Protein AF-A0A9E5UET4-F1 (afdb_monomer_lite)

pLDDT: mean 82.62, std 17.75, range [30.83, 98.0]

Sequence (184 aa):
MIGPDWDFFIQYAEDTTFGYVDEKTCLYRVHQTNISVSVGLKKRAQYLALCREKAIKTSSFSECSLDTRIFVFYDLLVHLLTGYPDRQNEIARWDEFTQLPESERARLYRLMASEAIVDGQHHNAIQGWLQEASELNPSDRKNSLLRNLYKISPWLCQQFLHLRRMISGNASRNQHPFHDLASG

Secondary structure (DSSP, 8-state):
--HHHHHHHHHHTTS--PPP--S--------TT-HHHHS-HHHHHHHHHHHHHHHHTSSGGGGS-HHHHHHHHHIIIIIISTT-HHHHHHHTTSHHHHTS-HHHHHHHHHHHHHHHHHTT---THHHHHHHHHHHH-TT-HHHHHHHHHHHH-HHHHHHHHHHHHHHHHTTGGG--TTGGGS--

Structure (mmCIF, N/CA/C/O backbone):
data_AF-A0A9E5UET4-F1
#
_entry.id   AF-A0A9E5UET4-F1
#
loop_
_atom_site.group_PDB
_atom_site.id
_atom_site.type_symbol
_atom_site.label_atom_id
_atom_site.label_alt_id
_atom_site.label_comp_id
_atom_site.label_asym_id
_atom_site.label_entity_id
_atom_site.label_seq_id
_atom_site.pdbx_PDB_ins_code
_atom_site.Cartn_x
_atom_site.Cartn_y
_atom_site.Cartn_z
_atom_site.occupancy
_atom_site.B_iso_or_equiv
_atom_site.auth_seq_id
_atom_site.auth_comp_id
_atom_site.auth_asym_id
_atom_site.auth_atom_id
_atom_site.pdbx_PDB_model_num
ATOM 1 N N . MET A 1 1 ? -23.485 6.068 -10.589 1.00 48.84 1 MET A N 1
ATOM 2 C CA . MET A 1 1 ? -22.392 6.671 -9.799 1.00 48.84 1 MET A CA 1
ATOM 3 C C . MET A 1 1 ? -22.291 5.847 -8.526 1.00 48.84 1 MET A C 1
ATOM 5 O O . MET A 1 1 ? -23.341 5.549 -7.988 1.00 48.84 1 MET A O 1
ATOM 9 N N . ILE A 1 2 ? -21.105 5.402 -8.106 1.00 58.69 2 ILE A N 1
ATOM 10 C CA . ILE A 1 2 ? -20.962 4.544 -6.909 1.00 58.69 2 ILE A CA 1
ATOM 11 C C . ILE A 1 2 ? -20.868 5.398 -5.616 1.00 58.69 2 ILE A C 1
ATOM 13 O O . ILE A 1 2 ? -21.060 4.880 -4.534 1.00 58.69 2 ILE A O 1
ATOM 17 N N . GLY A 1 3 ? -20.633 6.714 -5.720 1.00 60.00 3 GLY A N 1
ATOM 18 C CA . GLY A 1 3 ? -20.228 7.586 -4.602 1.00 60.00 3 GLY A CA 1
ATOM 19 C C . GLY A 1 3 ? -21.243 7.915 -3.489 1.00 60.00 3 GLY A C 1
ATOM 20 O O . GLY A 1 3 ? -20.840 7.839 -2.335 1.00 60.00 3 GLY A O 1
ATOM 21 N N . PRO A 1 4 ? -22.514 8.276 -3.768 1.00 66.06 4 PRO A N 1
ATOM 22 C CA . PRO A 1 4 ? -23.405 8.804 -2.723 1.00 66.06 4 PRO A CA 1
ATOM 23 C C . PRO A 1 4 ? -23.726 7.793 -1.614 1.00 66.06 4 PRO A C 1
ATOM 25 O O . PRO A 1 4 ? -23.764 8.153 -0.441 1.00 66.06 4 PRO A O 1
ATOM 28 N N . ASP A 1 5 ? -23.904 6.525 -1.986 1.00 77.12 5 ASP A N 1
ATOM 29 C CA . ASP A 1 5 ? -24.300 5.474 -1.045 1.00 77.12 5 ASP A CA 1
ATOM 30 C C . ASP A 1 5 ? -23.148 5.113 -0.097 1.00 77.12 5 ASP A C 1
ATOM 32 O O . ASP A 1 5 ? -23.358 4.938 1.099 1.00 77.12 5 ASP A O 1
ATOM 36 N N . TRP A 1 6 ? -21.908 5.055 -0.599 1.00 79.50 6 TRP A N 1
ATOM 37 C CA . TRP A 1 6 ? -20.744 4.791 0.254 1.00 79.50 6 TRP A CA 1
ATOM 38 C C . TRP A 1 6 ? -20.448 5.939 1.204 1.00 79.50 6 TRP A C 1
ATOM 40 O O . TRP A 1 6 ? -20.093 5.678 2.347 1.00 79.50 6 TRP A O 1
ATOM 50 N N . ASP A 1 7 ? -20.617 7.185 0.763 1.00 82.56 7 ASP A N 1
ATOM 51 C CA . ASP A 1 7 ? -20.464 8.340 1.647 1.00 82.56 7 ASP A CA 1
ATOM 52 C C . ASP A 1 7 ? -21.468 8.279 2.799 1.00 82.56 7 ASP A C 1
ATOM 54 O O . ASP A 1 7 ? -21.089 8.487 3.949 1.00 82.56 7 ASP A O 1
ATOM 58 N N . PHE A 1 8 ? -22.724 7.925 2.503 1.00 86.88 8 PHE A N 1
ATOM 59 C CA . PHE A 1 8 ? -23.733 7.691 3.530 1.00 86.88 8 PHE A CA 1
ATOM 60 C C . PHE A 1 8 ? -23.299 6.595 4.508 1.00 86.88 8 PHE A C 1
ATOM 62 O O . PHE A 1 8 ? -23.337 6.822 5.711 1.00 86.88 8 PHE A O 1
ATOM 69 N N . PHE A 1 9 ? -22.842 5.435 4.023 1.00 86.50 9 PHE A N 1
ATOM 70 C CA . PHE A 1 9 ? -22.426 4.342 4.908 1.00 86.50 9 PHE A CA 1
ATOM 71 C C . PHE A 1 9 ? -21.185 4.670 5.739 1.00 86.50 9 PHE A C 1
ATOM 73 O O . PHE A 1 9 ? -21.136 4.280 6.899 1.00 86.50 9 PHE A O 1
ATOM 80 N N . ILE A 1 10 ? -20.207 5.388 5.179 1.00 87.62 10 ILE A N 1
ATOM 81 C CA . ILE A 1 10 ? -19.011 5.824 5.914 1.00 87.62 10 ILE A CA 1
ATOM 82 C C . ILE A 1 10 ? -19.409 6.770 7.047 1.00 87.62 10 ILE A C 1
ATOM 84 O O . ILE A 1 10 ? -18.957 6.587 8.168 1.00 87.62 10 ILE A O 1
ATOM 88 N N . GLN A 1 11 ? -20.277 7.746 6.771 1.00 88.75 11 GLN A N 1
ATOM 89 C CA . GLN A 1 11 ? -20.755 8.669 7.803 1.00 88.75 11 GLN A CA 1
ATOM 90 C C . GLN A 1 11 ? -21.630 7.958 8.835 1.00 88.75 11 GLN A C 1
ATOM 92 O O . GLN A 1 11 ? -21.468 8.165 10.027 1.00 88.75 11 GLN A O 1
ATOM 97 N N . TYR A 1 12 ? -22.523 7.072 8.394 1.00 89.62 12 TYR A N 1
ATOM 98 C CA . TYR A 1 12 ? -23.382 6.319 9.302 1.00 89.62 12 TYR A CA 1
ATOM 99 C C . TYR A 1 12 ? -22.574 5.391 10.224 1.00 89.62 12 TYR A C 1
ATOM 101 O O . TYR A 1 12 ? -22.949 5.212 11.378 1.00 89.62 12 TYR A O 1
ATOM 109 N N . ALA A 1 13 ? -21.446 4.852 9.745 1.00 87.69 13 ALA A N 1
ATOM 110 C CA . ALA A 1 13 ? -20.522 4.036 10.534 1.00 87.69 13 ALA A CA 1
ATOM 111 C C . ALA A 1 13 ? -19.805 4.794 11.662 1.00 87.69 13 ALA A C 1
ATOM 113 O O . ALA A 1 13 ? -19.320 4.140 12.578 1.00 87.69 13 ALA A O 1
ATOM 114 N N . GLU A 1 14 ? -19.744 6.131 11.636 1.00 89.69 14 GLU A N 1
ATOM 115 C CA . GLU A 1 14 ? -19.192 6.900 12.765 1.00 89.69 14 GLU A CA 1
ATOM 116 C C . GLU A 1 14 ? -20.077 6.779 14.014 1.00 89.69 14 GLU A C 1
ATOM 118 O O . GLU A 1 14 ? -19.569 6.773 15.131 1.00 89.69 14 GLU A O 1
ATOM 123 N N . ASP A 1 15 ? -21.391 6.635 13.823 1.00 90.38 15 ASP A N 1
ATOM 124 C CA . ASP A 1 15 ? -22.382 6.625 14.904 1.00 90.38 15 ASP A CA 1
ATOM 125 C C . ASP A 1 15 ? -22.996 5.232 15.143 1.00 90.38 15 ASP A C 1
ATOM 127 O O . ASP A 1 15 ? -23.895 5.069 15.976 1.00 90.38 15 ASP A O 1
ATOM 131 N N . THR A 1 16 ? -22.569 4.207 14.397 1.00 87.06 16 THR A N 1
ATOM 132 C CA . THR A 1 16 ? -23.165 2.869 14.469 1.00 87.06 16 THR A CA 1
ATOM 133 C C . THR A 1 16 ? -22.161 1.744 14.273 1.00 87.06 16 THR A C 1
ATOM 135 O O . THR A 1 16 ? -21.103 1.911 13.676 1.00 87.06 16 THR A O 1
ATOM 138 N N . THR A 1 17 ? -22.529 0.547 14.725 1.00 81.62 17 THR A N 1
ATOM 139 C CA . THR A 1 17 ? -21.760 -0.672 14.481 1.00 81.62 17 THR A CA 1
ATOM 140 C C . THR A 1 17 ? -22.482 -1.565 13.482 1.00 8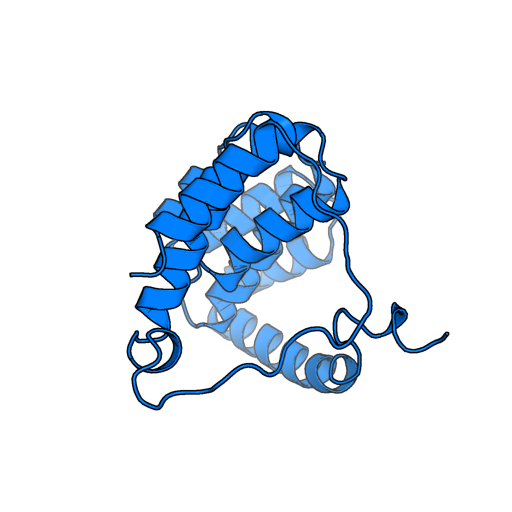1.62 17 THR A C 1
ATOM 142 O O . THR A 1 17 ? -23.685 -1.811 13.571 1.00 81.62 17 THR A O 1
ATOM 145 N N . PHE A 1 18 ? -21.730 -2.076 12.511 1.00 80.75 18 PHE A N 1
ATOM 146 C CA . PHE A 1 18 ? -22.234 -3.053 11.554 1.00 80.75 18 PHE A CA 1
ATOM 147 C C . PHE A 1 18 ? -21.860 -4.461 12.013 1.00 80.75 18 PHE A C 1
ATOM 149 O O . PHE A 1 18 ? -20.700 -4.741 12.313 1.00 80.75 18 PHE A O 1
ATOM 156 N N . GLY A 1 19 ? -22.848 -5.352 12.050 1.00 78.62 19 GLY A N 1
ATOM 157 C CA . GLY A 1 19 ? -22.647 -6.783 12.260 1.00 78.62 19 GLY A CA 1
ATOM 158 C C . GLY A 1 19 ? -22.657 -7.551 10.941 1.00 78.62 19 GLY A C 1
ATOM 159 O O . GLY A 1 19 ? -23.236 -7.107 9.948 1.00 78.62 19 GLY A O 1
ATOM 160 N N . TYR A 1 20 ? -22.046 -8.732 10.943 1.00 78.62 20 TYR A N 1
ATOM 161 C CA . TYR A 1 20 ? -22.203 -9.693 9.856 1.00 78.62 20 TYR A CA 1
ATOM 162 C C . TYR A 1 20 ? -23.451 -10.542 10.094 1.00 78.62 20 TYR A C 1
ATOM 164 O O . TYR A 1 20 ? -23.683 -11.013 11.206 1.00 78.62 20 TYR A O 1
ATOM 172 N N . VAL A 1 21 ? -24.237 -10.749 9.039 1.00 81.81 21 VAL A N 1
ATOM 173 C CA . VAL A 1 21 ? -25.348 -11.705 9.033 1.00 81.81 21 VAL A CA 1
ATOM 174 C C . VAL A 1 21 ? -24.906 -12.906 8.208 1.00 81.81 21 VAL A C 1
ATOM 176 O O . VAL A 1 21 ? -24.837 -12.815 6.983 1.00 81.81 21 VAL A O 1
ATOM 179 N N . ASP A 1 22 ? -24.589 -14.015 8.874 1.00 78.38 22 ASP A N 1
ATOM 180 C CA . ASP A 1 22 ? -24.153 -15.266 8.234 1.00 78.38 22 ASP A CA 1
ATOM 181 C C . ASP A 1 22 ? -25.345 -16.129 7.789 1.00 78.38 22 ASP A C 1
ATOM 183 O O . ASP A 1 22 ? -25.440 -17.331 8.023 1.00 78.38 22 ASP A O 1
ATOM 187 N N . GLU A 1 23 ? -26.320 -15.476 7.165 1.00 80.12 23 GLU A N 1
ATOM 188 C CA . GLU A 1 23 ? -27.489 -16.127 6.594 1.00 80.12 23 GLU A CA 1
ATOM 189 C C . GLU A 1 23 ? -27.594 -15.747 5.118 1.00 80.12 23 GLU A C 1
ATOM 191 O O . GLU A 1 23 ? -27.287 -14.623 4.705 1.00 80.12 23 GLU A O 1
ATOM 196 N N . LYS A 1 24 ? -28.069 -16.680 4.288 1.00 76.06 24 LYS A N 1
ATOM 197 C CA . LYS A 1 24 ? -28.379 -16.399 2.880 1.00 76.06 24 LYS A CA 1
ATOM 198 C C . LYS A 1 24 ? -29.638 -15.534 2.801 1.00 76.06 24 LYS A C 1
ATOM 200 O O . LYS A 1 24 ? -30.729 -16.037 2.555 1.00 76.06 24 LYS A O 1
ATOM 205 N N . THR A 1 25 ? -29.480 -14.233 3.010 1.00 70.12 25 THR A N 1
ATOM 206 C CA . THR A 1 25 ? -30.595 -13.286 3.154 1.00 70.12 25 THR A CA 1
ATOM 207 C C . THR A 1 25 ? -31.072 -12.676 1.836 1.00 70.12 25 THR A C 1
ATOM 209 O O . THR A 1 25 ? -32.213 -12.226 1.758 1.00 70.12 25 THR A O 1
ATOM 212 N N . CYS A 1 26 ? -30.256 -12.688 0.773 1.00 65.69 26 CYS A N 1
ATOM 213 C CA . CYS A 1 26 ? -30.563 -11.964 -0.467 1.00 65.69 26 CYS A CA 1
ATOM 214 C C . CYS A 1 26 ? -30.219 -12.752 -1.743 1.00 65.69 26 CYS A C 1
ATOM 216 O O . CYS A 1 26 ? -29.100 -13.233 -1.918 1.00 65.69 26 CYS A O 1
ATOM 218 N N . LEU A 1 27 ? -31.154 -12.785 -2.700 1.00 62.69 27 LEU A N 1
ATOM 219 C CA . LEU A 1 27 ? -30.886 -13.124 -4.102 1.00 62.69 27 LEU A CA 1
ATOM 220 C C . LEU A 1 27 ? -30.550 -11.832 -4.857 1.00 62.69 27 LEU A C 1
ATOM 222 O O . LEU A 1 27 ? -31.427 -11.008 -5.113 1.00 62.69 27 LEU A O 1
ATOM 226 N N . TYR A 1 28 ? -29.280 -11.633 -5.213 1.00 62.47 28 TYR A N 1
ATOM 227 C CA . TYR A 1 28 ? -28.874 -10.457 -5.984 1.00 62.47 28 TYR A CA 1
ATOM 228 C C . TYR A 1 28 ? -29.365 -10.574 -7.433 1.00 62.47 28 TYR A C 1
ATOM 230 O O . TYR A 1 28 ? -28.922 -11.443 -8.187 1.00 62.47 28 TYR A O 1
ATOM 238 N N . ARG A 1 29 ? -30.283 -9.693 -7.850 1.00 61.72 29 ARG A N 1
ATOM 239 C CA . ARG A 1 29 ? -30.755 -9.648 -9.238 1.00 61.72 29 ARG A CA 1
ATOM 240 C C . ARG A 1 29 ? -29.732 -8.907 -10.102 1.00 61.72 29 ARG A C 1
ATOM 242 O O . ARG A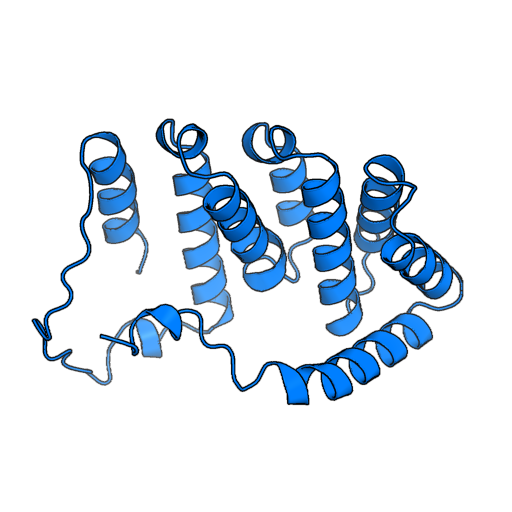 1 29 ? -29.628 -7.684 -10.070 1.00 61.72 29 ARG A O 1
ATOM 249 N N . VAL A 1 30 ? -28.973 -9.662 -10.891 1.00 58.50 30 VAL A N 1
ATOM 250 C CA . VAL A 1 30 ? -28.034 -9.106 -11.871 1.00 58.50 30 VAL A CA 1
ATOM 251 C C . VAL A 1 30 ? -28.822 -8.594 -13.080 1.00 58.50 30 VAL A C 1
ATOM 253 O O . VAL A 1 30 ? -29.332 -9.383 -13.870 1.00 58.50 30 VAL A O 1
ATOM 256 N N . HIS A 1 31 ? -28.925 -7.274 -13.238 1.00 55.19 31 HIS A N 1
ATOM 257 C CA . HIS A 1 31 ? -29.440 -6.653 -14.459 1.00 55.19 31 HIS A CA 1
ATOM 258 C C . HIS A 1 31 ? -28.279 -6.299 -15.400 1.00 55.19 31 HIS A C 1
ATOM 260 O O . HIS A 1 31 ? -27.218 -5.865 -14.950 1.00 55.19 31 HIS A O 1
ATOM 266 N N . GLN A 1 32 ? -28.474 -6.439 -16.718 1.00 52.00 32 GLN A N 1
ATOM 267 C CA . GLN A 1 32 ? -27.454 -6.111 -17.734 1.00 52.00 32 GLN A CA 1
ATOM 268 C C . GLN A 1 32 ? -27.008 -4.634 -17.706 1.00 52.00 32 GLN A C 1
ATOM 270 O O . GLN A 1 32 ? -25.927 -4.305 -18.181 1.00 52.00 32 GLN A O 1
ATOM 275 N N . THR A 1 33 ? -27.812 -3.750 -17.113 1.00 54.81 33 THR A N 1
ATOM 276 C CA . THR A 1 33 ? -27.541 -2.315 -16.937 1.00 54.81 33 THR A CA 1
ATOM 277 C C . THR A 1 33 ? -26.886 -1.964 -15.599 1.00 54.81 33 THR A C 1
ATOM 279 O O . THR A 1 33 ? -26.735 -0.780 -15.293 1.00 54.81 33 THR A O 1
ATOM 282 N N . ASN A 1 34 ? -26.480 -2.953 -14.791 1.00 56.88 34 ASN A N 1
ATOM 283 C CA . ASN A 1 34 ? -25.804 -2.693 -13.524 1.00 56.88 34 ASN A CA 1
ATOM 284 C C . ASN A 1 34 ? -24.593 -1.774 -13.741 1.00 56.88 34 ASN A C 1
ATOM 286 O O . ASN A 1 34 ? -23.730 -2.037 -14.579 1.00 56.88 34 ASN A O 1
ATOM 290 N N . ILE A 1 35 ? -24.505 -0.707 -12.942 1.00 54.34 35 ILE A N 1
ATOM 291 C CA . ILE A 1 35 ? -23.391 0.259 -12.960 1.00 54.34 35 ILE A CA 1
ATOM 292 C C . ILE A 1 35 ? -22.029 -0.448 -12.833 1.00 54.34 35 ILE A C 1
ATOM 294 O O . ILE A 1 35 ? -21.037 -0.007 -13.409 1.00 54.34 35 ILE A O 1
ATOM 298 N N . SER A 1 36 ? -21.994 -1.587 -12.139 1.00 53.38 36 SER A N 1
ATOM 299 C CA . SER A 1 36 ? -20.830 -2.465 -11.986 1.00 53.38 36 SER A CA 1
ATOM 300 C C . SER A 1 36 ? -20.285 -3.024 -13.310 1.00 53.38 36 SER A C 1
ATOM 302 O O . SER A 1 36 ? -19.108 -3.374 -13.362 1.00 53.38 36 SER A O 1
ATOM 304 N N . VAL A 1 37 ? -21.129 -3.125 -14.345 1.00 53.06 37 VAL A N 1
ATOM 305 C CA . VAL A 1 37 ? -20.819 -3.674 -15.679 1.00 53.06 37 VAL A CA 1
ATOM 306 C C . VAL A 1 37 ? -20.486 -2.561 -16.683 1.00 53.06 37 VAL A C 1
ATOM 308 O O . VAL A 1 37 ? -19.690 -2.776 -17.591 1.00 53.06 37 VAL A O 1
ATOM 311 N N . SER A 1 38 ? -21.048 -1.357 -16.518 1.00 54.34 38 SER A N 1
ATOM 312 C CA . SER A 1 38 ? -20.898 -0.247 -17.476 1.00 54.34 38 SER A CA 1
ATOM 313 C C . SER A 1 38 ? -19.740 0.713 -17.177 1.00 54.34 38 SER A C 1
ATOM 315 O O . SER A 1 38 ? -19.317 1.466 -18.056 1.00 54.34 38 SER A O 1
ATOM 317 N N . VAL A 1 39 ? -19.195 0.708 -15.956 1.00 61.78 39 VAL A N 1
ATOM 318 C CA . VAL A 1 39 ? -18.055 1.556 -15.581 1.00 61.78 39 VAL A CA 1
ATOM 319 C C . VAL A 1 39 ? -16.743 0.819 -15.854 1.00 61.78 39 VAL A C 1
ATOM 321 O O . VAL A 1 39 ? -16.463 -0.211 -15.246 1.00 61.78 39 VAL A O 1
ATOM 324 N N . GLY A 1 40 ? -15.907 1.374 -16.738 1.00 73.44 40 GLY A N 1
ATOM 325 C CA . GLY A 1 40 ? -14.583 0.821 -17.034 1.00 73.44 40 GLY A CA 1
ATOM 326 C C . GLY A 1 40 ? -13.720 0.636 -15.777 1.00 73.44 40 GLY A C 1
ATOM 327 O O . GLY A 1 40 ? -13.764 1.457 -14.857 1.00 73.44 40 GLY A O 1
ATOM 328 N N . LEU A 1 41 ? -12.908 -0.427 -15.757 1.00 75.12 41 LEU A N 1
ATOM 329 C CA . LEU A 1 41 ? -12.145 -0.882 -14.582 1.00 75.12 41 LEU A CA 1
ATOM 330 C C . LEU A 1 41 ? -11.337 0.233 -13.897 1.00 75.12 41 LEU A C 1
ATOM 332 O O . LEU A 1 41 ? -11.390 0.364 -12.678 1.00 75.12 41 LEU A O 1
ATOM 336 N N . LYS A 1 42 ? -10.665 1.096 -14.673 1.00 76.81 42 LYS A N 1
ATOM 337 C CA . LYS A 1 42 ? -9.892 2.234 -14.138 1.00 76.81 42 LYS A CA 1
ATOM 338 C C . LYS A 1 42 ? -10.763 3.237 -13.381 1.00 76.81 42 LYS A C 1
ATOM 340 O O . LYS A 1 42 ? -10.423 3.657 -12.282 1.00 76.81 42 LYS A O 1
ATOM 345 N N . LYS A 1 43 ? -11.920 3.589 -13.945 1.00 79.69 43 LYS A N 1
ATOM 346 C CA . LYS A 1 43 ? -12.860 4.534 -13.329 1.00 79.69 43 LYS A CA 1
ATOM 347 C C . LYS A 1 43 ? -13.473 3.947 -12.056 1.00 79.69 43 LYS A C 1
ATOM 349 O O . LYS A 1 43 ? -13.690 4.664 -11.086 1.00 79.69 43 LYS A O 1
ATOM 354 N N . ARG A 1 44 ? -13.704 2.631 -12.030 1.00 80.44 44 ARG A N 1
ATOM 355 C CA . ARG A 1 44 ? -14.135 1.920 -10.820 1.00 80.44 44 ARG A CA 1
ATOM 356 C C . ARG A 1 44 ? -13.061 1.944 -9.730 1.00 80.44 44 ARG A C 1
ATOM 358 O O . ARG A 1 44 ? -13.400 2.253 -8.593 1.00 80.44 44 ARG A O 1
ATOM 365 N N . ALA A 1 45 ? -11.801 1.664 -10.067 1.00 83.56 45 ALA A N 1
ATOM 366 C CA . ALA A 1 45 ? -10.691 1.716 -9.114 1.00 83.56 45 ALA A CA 1
ATOM 367 C C . ALA A 1 45 ? -10.550 3.109 -8.480 1.00 83.56 45 ALA A C 1
ATOM 369 O O . ALA A 1 45 ? -10.456 3.215 -7.264 1.00 83.56 45 ALA A O 1
ATOM 370 N N . GLN A 1 46 ? -10.667 4.176 -9.278 1.00 86.12 46 GLN A N 1
ATOM 371 C CA . GLN A 1 46 ? -10.659 5.555 -8.777 1.00 86.12 46 GLN A CA 1
ATOM 372 C C . GLN A 1 46 ? -11.813 5.847 -7.807 1.00 86.12 46 GLN A C 1
ATOM 374 O O . GLN A 1 46 ? -11.599 6.465 -6.769 1.00 86.12 46 GLN A O 1
ATOM 379 N N . TYR A 1 47 ? -13.035 5.386 -8.102 1.00 85.94 47 TYR A N 1
ATOM 380 C CA . TYR A 1 47 ? -14.152 5.559 -7.165 1.00 85.94 47 TYR A CA 1
ATOM 381 C C . TYR A 1 47 ? -13.934 4.803 -5.854 1.00 85.94 47 TYR A C 1
ATOM 383 O O . TYR A 1 47 ? -14.238 5.337 -4.791 1.00 85.94 47 TYR A O 1
ATOM 391 N N . LEU A 1 48 ? -13.398 3.584 -5.921 1.00 88.19 48 LEU A N 1
ATOM 392 C CA . LEU A 1 48 ? -13.064 2.811 -4.726 1.00 88.19 48 LEU A CA 1
ATOM 393 C C . LEU A 1 48 ? -11.952 3.486 -3.919 1.00 88.19 48 LEU A C 1
ATOM 395 O O . LEU A 1 48 ? -12.066 3.554 -2.698 1.00 88.19 48 LEU A O 1
ATOM 399 N N . ALA A 1 49 ? -10.935 4.042 -4.586 1.00 91.88 49 ALA A N 1
ATOM 400 C CA . ALA A 1 49 ? -9.870 4.795 -3.934 1.00 91.88 49 ALA A CA 1
ATOM 401 C C . ALA A 1 49 ? -10.445 5.974 -3.140 1.00 91.88 49 ALA A C 1
ATOM 403 O O . ALA A 1 49 ? -10.189 6.074 -1.948 1.00 91.88 49 ALA A O 1
ATOM 404 N N . LEU A 1 50 ? -11.325 6.779 -3.748 1.00 91.50 50 LEU A N 1
ATOM 405 C CA . LEU A 1 50 ? -11.997 7.887 -3.058 1.00 91.50 50 LEU A CA 1
ATOM 406 C C . LEU A 1 50 ? -12.793 7.430 -1.826 1.00 91.50 50 LEU A C 1
ATOM 408 O O . LEU A 1 50 ? -12.788 8.115 -0.808 1.00 91.50 50 LEU A O 1
ATOM 412 N N . CYS A 1 51 ? -13.462 6.275 -1.894 1.00 90.12 51 CYS A N 1
ATOM 413 C CA . CYS A 1 51 ? -14.189 5.734 -0.741 1.00 90.12 51 CYS A CA 1
ATOM 414 C C . CYS A 1 51 ? -13.228 5.348 0.395 1.00 90.12 51 CYS A C 1
ATOM 416 O O . CYS A 1 51 ? -13.499 5.641 1.556 1.00 90.12 51 CYS A O 1
ATOM 418 N N . ARG A 1 52 ? -12.093 4.712 0.071 1.00 92.81 52 ARG A N 1
ATOM 419 C CA . ARG A 1 52 ? -11.056 4.356 1.056 1.00 92.81 52 ARG A CA 1
ATOM 420 C C . ARG A 1 52 ? -10.420 5.594 1.669 1.00 92.81 52 ARG A C 1
ATOM 422 O O . ARG A 1 52 ? -10.285 5.650 2.882 1.00 92.81 52 ARG A O 1
ATOM 429 N N . GLU A 1 53 ? -10.081 6.582 0.847 1.00 95.06 53 GLU A N 1
ATOM 430 C CA . GLU A 1 53 ? -9.533 7.858 1.303 1.00 95.06 53 GLU A CA 1
ATOM 431 C C . GLU A 1 53 ? -10.464 8.523 2.324 1.00 95.06 53 GLU A C 1
ATOM 433 O O . GLU A 1 53 ? -10.013 8.894 3.401 1.00 95.06 53 GLU A O 1
ATOM 438 N N . LYS A 1 54 ? -11.769 8.604 2.034 1.00 93.44 54 LYS A N 1
ATOM 439 C CA . LYS A 1 54 ? -12.751 9.165 2.974 1.00 93.44 54 LYS A CA 1
ATOM 440 C C . LYS A 1 54 ? -12.840 8.372 4.271 1.00 93.44 54 LYS A C 1
ATOM 442 O O . LYS A 1 54 ? -12.827 8.983 5.329 1.00 93.44 54 LYS A O 1
ATOM 447 N N . ALA A 1 55 ? -12.903 7.044 4.183 1.00 92.75 55 ALA A N 1
ATOM 448 C CA . ALA A 1 55 ? -12.979 6.178 5.356 1.00 92.75 55 ALA A CA 1
ATOM 449 C C . ALA A 1 55 ? -11.736 6.297 6.254 1.00 92.75 55 ALA A C 1
ATOM 451 O O . ALA A 1 55 ? -11.865 6.321 7.466 1.00 92.75 55 ALA A O 1
ATOM 452 N N . ILE A 1 56 ? -10.537 6.421 5.676 1.00 96.25 56 ILE A N 1
ATOM 453 C CA . ILE A 1 56 ? -9.293 6.610 6.443 1.00 96.25 56 ILE A CA 1
ATOM 454 C C . ILE A 1 56 ? -9.313 7.927 7.227 1.00 96.25 56 ILE A C 1
ATOM 456 O O . ILE A 1 56 ? -8.742 8.001 8.308 1.00 96.25 56 ILE A O 1
ATOM 460 N N . LYS A 1 57 ? -9.953 8.967 6.679 1.00 95.00 57 LYS A N 1
ATOM 461 C CA . LYS A 1 57 ? -10.007 10.307 7.275 1.00 95.00 57 LYS A CA 1
ATOM 462 C C . LYS A 1 57 ? -11.060 10.469 8.369 1.00 95.00 57 LYS A C 1
ATOM 464 O O . LYS A 1 57 ? -11.183 11.568 8.911 1.00 95.00 57 LYS A O 1
ATOM 469 N N . THR A 1 58 ? -11.838 9.436 8.679 1.00 94.19 58 THR A N 1
ATOM 470 C CA . THR A 1 58 ? -12.805 9.513 9.772 1.00 94.19 58 THR A CA 1
ATOM 471 C C . THR A 1 58 ? -12.146 9.254 11.122 1.00 94.19 58 THR A C 1
ATOM 473 O O . THR A 1 58 ? -11.027 8.744 11.202 1.00 94.19 58 THR A O 1
ATOM 476 N N . SER A 1 59 ? -12.822 9.627 12.209 1.00 91.62 59 SER A N 1
ATOM 477 C CA . SER A 1 59 ? -12.233 9.508 13.545 1.00 91.62 59 SER A CA 1
ATOM 478 C C . SER A 1 59 ? -12.165 8.050 14.016 1.00 91.62 59 SER A C 1
ATOM 480 O O . SER A 1 59 ? -11.137 7.619 14.556 1.00 91.62 59 SER A O 1
ATOM 482 N N . SER A 1 60 ? -13.197 7.262 13.695 1.00 91.69 60 SER A N 1
ATOM 483 C CA . SER A 1 60 ? -13.285 5.834 14.026 1.00 91.69 60 SER A CA 1
ATOM 484 C C . SER A 1 60 ? -12.204 4.971 13.361 1.00 91.69 60 SER A C 1
ATOM 486 O O . SER A 1 60 ? 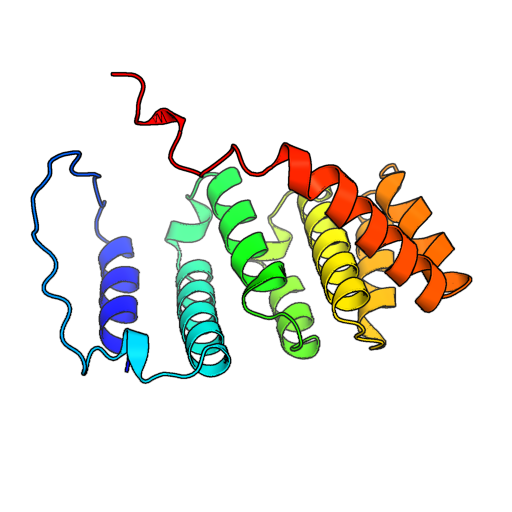-11.871 3.892 13.857 1.00 91.69 60 SER A O 1
ATOM 488 N N . PHE A 1 61 ? -11.579 5.432 12.269 1.00 94.25 61 PHE A N 1
ATOM 489 C CA . PHE A 1 61 ? -10.509 4.673 11.612 1.00 94.25 61 PHE A CA 1
ATOM 490 C C . PHE A 1 61 ? -9.314 4.414 12.540 1.00 94.25 61 PHE A C 1
ATOM 492 O O . PHE A 1 61 ? -8.686 3.353 12.477 1.00 94.25 61 PHE A O 1
ATOM 499 N N . SER A 1 62 ? -9.015 5.356 13.435 1.00 92.50 62 SER A N 1
ATOM 500 C CA . SER A 1 62 ? -7.933 5.209 14.414 1.00 92.50 62 SER A CA 1
ATOM 501 C C . SER A 1 62 ? -8.188 4.077 15.421 1.00 92.50 62 SER A C 1
ATOM 503 O O . SER A 1 62 ? -7.232 3.448 15.882 1.00 92.50 62 SER A O 1
ATOM 505 N N . GLU A 1 63 ? -9.464 3.773 15.678 1.00 92.19 63 GLU A N 1
ATOM 506 C CA . GLU A 1 63 ? -9.947 2.732 16.590 1.00 92.19 63 GLU A CA 1
ATOM 507 C C . GLU A 1 63 ? -9.990 1.343 15.937 1.00 92.19 63 GLU A C 1
ATOM 509 O O . GLU A 1 63 ? -10.102 0.324 16.622 1.00 92.19 63 GLU A O 1
ATOM 514 N N . CYS A 1 64 ? -9.873 1.276 14.607 1.00 92.44 64 CYS A N 1
ATOM 515 C CA . CYS A 1 64 ? -9.818 0.009 13.892 1.00 92.44 64 CYS A CA 1
ATOM 516 C C . CYS A 1 64 ? -8.589 -0.815 14.298 1.00 92.44 64 CYS A C 1
ATOM 518 O O . CYS A 1 64 ? -7.516 -0.286 14.608 1.00 92.44 64 CYS A O 1
ATOM 520 N N . SER A 1 65 ? -8.722 -2.143 14.200 1.00 94.56 65 SER A N 1
ATOM 521 C CA . SER A 1 65 ? -7.602 -3.055 14.433 1.00 94.56 65 SER A CA 1
ATOM 522 C C . SER A 1 65 ? -6.405 -2.708 13.541 1.00 94.56 65 SER A C 1
ATOM 524 O O . SER A 1 65 ? -6.565 -2.260 12.400 1.00 94.56 65 SER A O 1
ATOM 526 N N . LEU A 1 66 ? -5.191 -2.953 14.041 1.00 94.81 66 LEU A N 1
ATOM 527 C CA . LEU A 1 66 ? -3.971 -2.699 13.280 1.00 94.81 66 LEU A CA 1
ATOM 528 C C . LEU A 1 66 ? -3.997 -3.410 11.915 1.00 94.81 66 LEU A C 1
ATOM 530 O O . LEU A 1 66 ? -3.671 -2.786 10.905 1.00 94.81 66 LEU A O 1
ATOM 534 N N . ASP A 1 67 ? -4.451 -4.664 11.879 1.00 95.12 67 ASP A N 1
ATOM 535 C CA . ASP A 1 67 ? -4.566 -5.456 10.652 1.00 95.12 67 ASP A CA 1
ATOM 536 C C . ASP A 1 67 ? -5.526 -4.815 9.645 1.00 95.12 67 ASP A C 1
ATOM 538 O O . ASP A 1 67 ? -5.194 -4.698 8.463 1.00 95.12 67 ASP A O 1
ATOM 542 N N . THR A 1 68 ? -6.678 -4.318 10.108 1.00 94.50 68 THR A N 1
ATOM 543 C CA . THR A 1 68 ? -7.638 -3.588 9.266 1.00 94.50 68 THR A CA 1
ATOM 544 C C . THR A 1 68 ? -7.000 -2.338 8.671 1.00 94.50 68 THR A C 1
ATOM 546 O O . THR A 1 68 ? -7.101 -2.109 7.465 1.00 94.50 68 THR A O 1
ATOM 549 N N . ARG A 1 69 ? -6.308 -1.536 9.489 1.00 96.88 69 ARG A N 1
ATOM 550 C CA . ARG A 1 69 ? -5.667 -0.299 9.019 1.00 96.88 69 ARG A CA 1
ATOM 551 C C . ARG A 1 69 ? -4.581 -0.599 7.984 1.00 96.88 69 ARG A C 1
ATOM 553 O O . ARG A 1 69 ? -4.558 0.031 6.928 1.00 96.88 69 ARG A O 1
ATOM 560 N N . ILE A 1 70 ? -3.727 -1.598 8.236 1.00 97.12 70 ILE A N 1
ATOM 561 C CA . ILE A 1 70 ? -2.697 -2.047 7.282 1.00 97.12 70 ILE A CA 1
ATOM 562 C C . ILE A 1 70 ? -3.344 -2.512 5.978 1.00 97.12 70 ILE A C 1
ATOM 564 O O . ILE A 1 70 ? -2.888 -2.136 4.898 1.00 97.12 70 ILE A O 1
ATOM 568 N N . PHE A 1 71 ? -4.401 -3.322 6.066 1.00 96.06 71 PHE A N 1
ATOM 569 C CA . PHE A 1 71 ? -5.097 -3.851 4.900 1.00 96.06 71 PHE A CA 1
ATOM 570 C C . PHE A 1 71 ? -5.706 -2.740 4.042 1.00 96.06 71 PHE A C 1
ATOM 572 O O . PHE A 1 71 ? -5.552 -2.755 2.822 1.00 96.06 71 PHE A O 1
ATOM 579 N N . VAL A 1 72 ? -6.351 -1.753 4.665 1.00 95.75 72 VAL A N 1
ATOM 580 C CA . VAL A 1 72 ? -6.952 -0.615 3.959 1.00 95.75 72 VAL A CA 1
ATOM 581 C C . VAL A 1 72 ? -5.889 0.191 3.207 1.00 95.75 72 VAL A C 1
ATOM 583 O O . VAL A 1 72 ? -6.086 0.505 2.032 1.00 95.75 72 VAL A O 1
ATOM 586 N N . PHE A 1 73 ? -4.738 0.467 3.829 1.00 98.00 73 PHE A N 1
ATOM 587 C CA . PHE A 1 73 ? -3.633 1.143 3.144 1.00 98.00 73 PHE A CA 1
ATOM 588 C C . PHE A 1 73 ? -2.991 0.287 2.054 1.00 98.00 73 PHE A C 1
ATOM 590 O O . PHE A 1 73 ? -2.626 0.817 1.008 1.00 98.00 73 PHE A O 1
ATOM 597 N N . TYR A 1 74 ? -2.872 -1.024 2.262 1.00 97.06 74 TYR A N 1
ATOM 598 C CA . TYR A 1 74 ? -2.406 -1.951 1.234 1.00 97.06 74 TYR A CA 1
ATOM 599 C C . TYR A 1 74 ? -3.319 -1.925 0.002 1.00 97.06 74 TYR A C 1
ATOM 601 O O . TYR A 1 74 ? -2.835 -1.714 -1.107 1.00 97.06 74 TYR A O 1
ATOM 609 N N . ASP A 1 75 ? -4.630 -2.075 0.192 1.00 95.56 75 ASP A N 1
ATOM 610 C CA . ASP A 1 75 ? -5.612 -2.035 -0.893 1.00 95.56 75 ASP A CA 1
ATOM 611 C C . ASP A 1 75 ? -5.554 -0.695 -1.641 1.00 95.56 75 ASP A C 1
ATOM 613 O O . ASP A 1 75 ? -5.448 -0.653 -2.869 1.00 95.56 75 ASP A O 1
ATOM 617 N N . LEU A 1 76 ? -5.518 0.416 -0.900 1.00 96.62 76 LEU A N 1
ATOM 618 C CA . LEU A 1 76 ? -5.470 1.756 -1.475 1.00 96.62 76 LEU A CA 1
ATOM 619 C C . LEU A 1 76 ? -4.176 2.019 -2.260 1.00 96.62 76 LEU A C 1
ATOM 621 O O . LEU A 1 76 ? -4.230 2.379 -3.437 1.0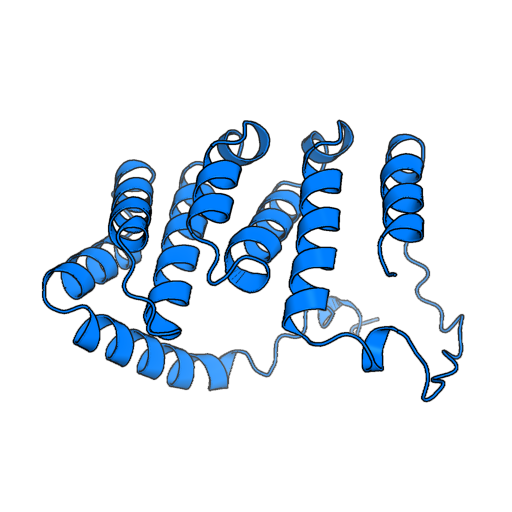0 96.62 76 LEU A O 1
ATOM 625 N N . LEU A 1 77 ? -3.017 1.839 -1.626 1.00 96.69 77 LEU A N 1
ATOM 626 C CA . LEU A 1 77 ? -1.725 2.229 -2.188 1.00 96.69 77 LEU A CA 1
ATOM 627 C C . LEU A 1 77 ? -1.179 1.220 -3.197 1.00 96.69 77 LEU A C 1
ATOM 629 O O . LEU A 1 77 ? -0.485 1.631 -4.121 1.00 96.69 77 LEU A O 1
ATOM 633 N N . VAL A 1 78 ? -1.447 -0.077 -3.033 1.00 93.75 78 VAL A N 1
ATOM 634 C CA . VAL A 1 78 ? -0.834 -1.134 -3.858 1.00 93.75 78 VAL A CA 1
ATOM 635 C C . VAL A 1 78 ? -1.769 -1.635 -4.956 1.00 93.75 78 VAL A C 1
ATOM 637 O O . VAL A 1 78 ? -1.275 -2.080 -5.987 1.00 93.75 78 VAL A O 1
ATOM 640 N N . HIS A 1 79 ? -3.093 -1.564 -4.782 1.00 90.69 79 HIS A N 1
ATOM 641 C CA . HIS A 1 79 ? -4.035 -2.054 -5.797 1.00 90.69 79 HIS A CA 1
ATOM 642 C C . HIS A 1 79 ? -4.823 -0.946 -6.496 1.00 90.69 79 HIS A C 1
ATOM 644 O O . HIS A 1 79 ? -4.963 -0.972 -7.718 1.00 90.69 79 HIS A O 1
ATOM 650 N N . LEU A 1 80 ? -5.389 0.003 -5.745 1.00 91.88 80 LEU A N 1
ATOM 651 C CA . LEU A 1 80 ? -6.326 0.979 -6.311 1.00 91.88 80 LEU A CA 1
ATOM 652 C C . LEU A 1 80 ? -5.623 2.164 -6.979 1.00 91.88 80 LEU A C 1
ATOM 654 O O . LEU A 1 80 ? -6.107 2.663 -7.996 1.00 91.88 80 LEU A O 1
ATOM 658 N N . LEU A 1 81 ? -4.489 2.602 -6.426 1.00 93.00 81 LEU A N 1
ATOM 659 C CA . LEU A 1 81 ? -3.730 3.764 -6.904 1.00 93.00 81 LEU A CA 1
ATOM 660 C C . LEU A 1 81 ? -2.489 3.411 -7.730 1.00 93.00 81 LEU A C 1
ATOM 662 O O . LEU A 1 81 ? -1.651 4.276 -7.991 1.00 93.00 81 LEU A O 1
ATOM 666 N N . THR A 1 82 ? -2.372 2.170 -8.194 1.00 88.50 82 THR A N 1
ATOM 667 C CA . THR A 1 82 ? -1.289 1.763 -9.094 1.00 88.50 82 THR A CA 1
ATOM 668 C C . THR A 1 82 ? -1.299 2.614 -10.366 1.00 88.50 82 THR A C 1
ATOM 670 O O . THR A 1 82 ? -2.330 2.768 -11.022 1.00 88.50 82 THR A O 1
ATOM 673 N N . GLY A 1 83 ? -0.150 3.200 -10.716 1.00 87.94 83 GLY A N 1
ATOM 674 C CA . GLY A 1 83 ? -0.044 4.167 -11.816 1.00 87.94 83 GLY A CA 1
ATOM 675 C C . GLY A 1 83 ? -0.333 5.622 -11.455 1.00 87.94 83 GLY A C 1
ATOM 676 O O . GLY A 1 83 ? -0.308 6.465 -12.349 1.00 87.94 83 GLY A O 1
ATOM 677 N N . TYR A 1 84 ? -0.556 5.935 -10.176 1.00 91.75 84 TYR A N 1
ATOM 678 C CA . TYR A 1 84 ? -0.755 7.300 -9.681 1.00 91.75 84 TYR A CA 1
ATOM 679 C C . TYR A 1 84 ? 0.273 7.652 -8.588 1.00 91.75 84 TYR A C 1
ATOM 681 O O . TYR A 1 84 ? -0.108 7.885 -7.437 1.00 91.75 84 TYR A O 1
ATOM 689 N N . PRO A 1 85 ? 1.579 7.726 -8.925 1.00 93.50 85 PRO A N 1
ATOM 690 C CA . PRO A 1 85 ? 2.656 7.881 -7.944 1.00 93.50 85 PRO A CA 1
ATOM 691 C C . PRO A 1 85 ? 2.545 9.153 -7.103 1.00 93.50 85 PRO A C 1
ATOM 693 O O . PRO A 1 85 ? 2.861 9.123 -5.916 1.00 93.50 85 PRO A O 1
ATOM 696 N N . ASP A 1 86 ? 2.054 10.256 -7.672 1.00 94.06 86 ASP A N 1
ATOM 697 C CA . ASP A 1 86 ? 1.873 11.508 -6.930 1.00 94.06 86 ASP A CA 1
ATOM 698 C C . ASP A 1 86 ? 0.826 11.362 -5.819 1.00 94.06 86 ASP A C 1
ATOM 700 O O . ASP A 1 86 ? 1.057 11.789 -4.689 1.00 94.06 86 ASP A O 1
ATOM 704 N N . ARG A 1 87 ? -0.286 10.669 -6.103 1.00 94.44 87 ARG A N 1
ATOM 705 C CA . ARG A 1 87 ? -1.330 10.382 -5.107 1.00 94.44 87 ARG A CA 1
ATOM 706 C C . ARG A 1 87 ? -0.857 9.384 -4.059 1.00 94.44 87 ARG A C 1
ATOM 708 O O . ARG A 1 87 ? -1.114 9.578 -2.877 1.00 94.44 87 ARG A O 1
ATOM 715 N N . GLN A 1 88 ? -0.124 8.352 -4.471 1.00 96.38 88 GLN A N 1
ATOM 716 C CA . GLN A 1 88 ? 0.484 7.406 -3.536 1.00 96.38 88 GLN A CA 1
ATOM 717 C C . GLN A 1 88 ? 1.455 8.114 -2.571 1.00 96.38 88 GLN A C 1
ATOM 719 O O . GLN A 1 88 ? 1.414 7.866 -1.369 1.00 96.38 88 GLN A O 1
ATOM 724 N N . ASN A 1 89 ? 2.286 9.031 -3.081 1.00 96.19 89 ASN A N 1
ATOM 725 C CA . ASN A 1 89 ? 3.212 9.832 -2.274 1.00 96.19 89 ASN A CA 1
ATOM 726 C C . ASN A 1 89 ? 2.498 10.781 -1.310 1.00 96.19 89 ASN A C 1
ATOM 728 O O . ASN A 1 89 ? 2.960 10.972 -0.189 1.00 96.19 89 ASN A O 1
ATOM 732 N N . GLU A 1 90 ? 1.401 11.396 -1.744 1.00 96.81 90 GLU A N 1
ATOM 733 C CA . GLU A 1 90 ? 0.581 12.260 -0.895 1.00 96.81 90 GLU A CA 1
ATOM 734 C C . GLU A 1 90 ? 0.003 11.480 0.291 1.00 96.81 90 GLU A C 1
ATOM 736 O O . GLU A 1 90 ? 0.169 11.892 1.437 1.00 96.81 90 GLU A O 1
ATOM 741 N N . ILE A 1 91 ? -0.608 10.322 0.026 1.00 97.19 91 ILE A N 1
ATOM 742 C CA . ILE A 1 91 ? -1.225 9.476 1.057 1.00 97.19 91 ILE A CA 1
ATOM 743 C C . ILE A 1 91 ? -0.179 8.905 2.014 1.00 97.19 91 ILE A C 1
ATOM 745 O O . ILE A 1 91 ? -0.417 8.835 3.215 1.00 97.19 91 ILE A O 1
ATOM 749 N N . ALA A 1 92 ? 1.008 8.547 1.523 1.00 96.50 92 ALA A N 1
ATOM 750 C CA . ALA A 1 92 ? 2.086 8.042 2.371 1.00 96.50 92 ALA A CA 1
ATOM 751 C C . ALA A 1 92 ? 2.632 9.089 3.371 1.00 96.50 92 ALA A C 1
ATOM 753 O O . ALA A 1 92 ? 3.390 8.746 4.278 1.00 96.50 92 ALA A O 1
ATOM 754 N N . ARG A 1 93 ? 2.242 10.363 3.228 1.00 96.88 93 ARG A N 1
ATOM 755 C CA . ARG A 1 93 ? 2.567 11.454 4.163 1.00 96.88 93 ARG A CA 1
ATOM 756 C C . ARG A 1 93 ? 1.447 11.763 5.150 1.00 96.88 93 ARG A C 1
ATOM 758 O O . ARG A 1 93 ? 1.626 12.627 6.000 1.00 96.88 93 ARG A O 1
ATOM 765 N N . TRP A 1 94 ? 0.296 11.116 5.022 1.00 98.00 94 TRP A N 1
ATOM 766 C CA . TRP A 1 94 ? -0.824 11.319 5.928 1.00 98.00 94 TRP A CA 1
ATOM 767 C C . TRP A 1 94 ? -0.512 10.821 7.337 1.00 98.00 94 TRP A C 1
ATOM 769 O O . TRP A 1 94 ? 0.134 9.785 7.500 1.00 98.00 94 TRP A O 1
ATOM 779 N N . ASP A 1 95 ? -1.042 11.511 8.346 1.00 97.19 95 ASP A N 1
ATOM 780 C CA . ASP A 1 95 ? -0.867 11.137 9.752 1.00 97.19 95 ASP A CA 1
ATOM 781 C C . ASP A 1 95 ? -1.377 9.719 10.034 1.00 97.19 95 ASP A C 1
ATOM 783 O O . ASP A 1 95 ? -0.735 8.942 10.735 1.00 97.19 95 ASP A O 1
ATOM 787 N N . GLU A 1 96 ? -2.487 9.322 9.412 1.00 97.94 96 GLU A N 1
ATOM 788 C CA . GLU A 1 96 ? -3.063 7.989 9.587 1.00 97.94 96 GLU A CA 1
ATOM 789 C C . GLU A 1 96 ? -2.137 6.892 9.041 1.00 97.94 96 GLU A C 1
ATOM 791 O O . GLU A 1 96 ? -2.085 5.786 9.583 1.00 97.94 96 GLU A O 1
ATOM 796 N N . PHE A 1 97 ? -1.362 7.198 7.993 1.00 97.88 97 PHE A N 1
ATOM 797 C CA . PHE A 1 97 ? -0.336 6.291 7.489 1.00 97.88 97 PHE A CA 1
ATOM 798 C C . PHE A 1 97 ? 0.889 6.295 8.400 1.00 97.88 97 PHE A C 1
ATOM 800 O O . PHE A 1 97 ? 1.435 5.230 8.684 1.00 97.88 97 PHE A O 1
ATOM 807 N N . THR A 1 98 ? 1.331 7.464 8.880 1.00 96.75 98 THR A N 1
ATOM 808 C CA . THR A 1 98 ? 2.533 7.566 9.723 1.00 96.75 98 THR A CA 1
ATOM 809 C C . THR A 1 98 ? 2.367 6.929 11.101 1.00 96.75 98 THR A C 1
ATOM 811 O O . THR A 1 98 ? 3.358 6.476 11.670 1.00 96.75 98 THR A O 1
ATOM 814 N N . GLN A 1 99 ? 1.131 6.802 11.586 1.00 96.00 99 GLN A N 1
ATOM 815 C CA . GLN A 1 99 ? 0.773 6.073 12.805 1.00 96.00 99 GLN A CA 1
ATOM 816 C C . GLN A 1 99 ? 0.873 4.541 12.677 1.00 96.00 99 GLN A C 1
ATOM 818 O O . GLN A 1 99 ? 0.764 3.828 13.681 1.00 96.00 99 GLN A O 1
ATOM 823 N N . LEU A 1 100 ? 1.068 3.998 11.471 1.00 96.94 100 LEU A N 1
ATOM 824 C CA . LEU A 1 100 ? 1.363 2.576 11.310 1.00 96.94 100 LEU A CA 1
ATOM 825 C C . LEU A 1 100 ? 2.784 2.246 11.809 1.00 96.94 100 LEU A C 1
ATOM 827 O O . LEU A 1 100 ? 3.703 3.055 11.644 1.00 96.94 100 LEU A O 1
ATOM 831 N N . PRO A 1 101 ? 3.014 1.027 12.337 1.00 97.38 101 PRO A N 1
ATOM 832 C CA . PRO A 1 101 ? 4.351 0.567 12.695 1.00 97.38 101 PRO A CA 1
ATOM 833 C C . PRO A 1 101 ? 5.336 0.707 11.532 1.00 97.38 101 PRO A C 1
ATOM 835 O O . PRO A 1 101 ? 5.006 0.414 10.381 1.00 97.38 101 PRO A O 1
ATOM 838 N N . GLU A 1 102 ? 6.571 1.112 11.828 1.00 96.94 102 GLU A N 1
ATOM 839 C CA . GLU A 1 102 ? 7.600 1.370 10.810 1.00 96.94 102 GLU A CA 1
ATOM 840 C C . GLU A 1 102 ? 7.870 0.155 9.922 1.00 96.94 102 GLU A C 1
ATOM 842 O O . GLU A 1 102 ? 8.016 0.294 8.709 1.00 96.94 102 GLU A O 1
ATOM 847 N N . SER A 1 103 ? 7.843 -1.049 10.502 1.00 95.31 103 SER A N 1
ATOM 848 C CA . SER A 1 103 ? 7.992 -2.305 9.767 1.00 95.31 103 SER A CA 1
ATOM 849 C C . SER A 1 103 ? 6.902 -2.505 8.712 1.00 95.31 103 SER A C 1
ATOM 851 O O . SER A 1 103 ? 7.193 -2.986 7.614 1.00 95.31 103 SER A O 1
ATOM 853 N N . GLU A 1 104 ? 5.664 -2.111 9.014 1.00 97.06 104 GLU A N 1
ATOM 854 C CA . GLU A 1 104 ? 4.532 -2.223 8.094 1.00 97.06 104 GLU A CA 1
ATOM 855 C C . GLU A 1 104 ? 4.544 -1.110 7.052 1.00 97.06 104 GLU A C 1
ATOM 857 O O . GLU A 1 104 ? 4.345 -1.387 5.871 1.00 97.06 104 GLU A O 1
ATOM 862 N N . ARG A 1 105 ? 4.897 0.123 7.436 1.00 98.00 105 ARG A N 1
ATOM 863 C CA . ARG A 1 105 ? 5.125 1.214 6.473 1.00 98.00 105 ARG A CA 1
ATOM 864 C C . ARG A 1 105 ? 6.223 0.850 5.472 1.00 98.00 105 ARG A C 1
ATOM 866 O O . ARG A 1 105 ? 6.013 0.950 4.265 1.00 98.00 105 ARG A O 1
ATOM 873 N N . ALA A 1 106 ? 7.356 0.331 5.950 1.00 97.19 106 ALA A N 1
ATOM 874 C CA . ALA A 1 106 ? 8.448 -0.148 5.103 1.00 97.19 106 ALA A CA 1
ATOM 875 C C . ALA A 1 106 ? 7.992 -1.264 4.153 1.00 97.19 106 ALA A C 1
ATOM 877 O O . ALA A 1 106 ? 8.318 -1.267 2.961 1.00 97.19 106 ALA A O 1
ATOM 878 N N . ARG A 1 107 ? 7.192 -2.207 4.664 1.00 96.75 107 ARG A N 1
ATOM 879 C CA . ARG A 1 107 ? 6.600 -3.278 3.860 1.00 96.75 107 ARG A CA 1
ATOM 880 C C . ARG A 1 107 ? 5.678 -2.722 2.772 1.00 96.75 107 ARG A C 1
ATOM 882 O O . ARG A 1 107 ? 5.779 -3.193 1.640 1.00 96.75 107 ARG A O 1
ATOM 889 N N . LEU A 1 108 ? 4.822 -1.748 3.080 1.00 97.25 108 LEU A N 1
ATOM 890 C CA . LEU A 1 108 ? 3.910 -1.117 2.120 1.00 97.25 108 LEU A CA 1
ATOM 891 C C . LEU A 1 108 ? 4.670 -0.355 1.030 1.00 97.25 108 LEU A C 1
ATOM 893 O O . LEU A 1 108 ? 4.419 -0.601 -0.148 1.00 97.25 108 LEU A O 1
ATOM 897 N N . TYR A 1 109 ? 5.677 0.446 1.385 1.00 97.81 109 TYR A N 1
ATOM 898 C CA . TYR A 1 109 ? 6.553 1.099 0.405 1.00 97.81 109 TYR A CA 1
ATOM 899 C C . TYR A 1 109 ? 7.242 0.095 -0.529 1.00 97.81 109 TYR A C 1
ATOM 901 O O . TYR A 1 109 ? 7.255 0.271 -1.751 1.00 97.81 109 TYR A O 1
ATOM 909 N N . ARG A 1 110 ? 7.763 -1.014 0.018 1.00 96.19 110 ARG A N 1
ATOM 910 C CA . ARG A 1 110 ? 8.351 -2.088 -0.794 1.00 96.19 110 ARG A CA 1
ATOM 911 C C . ARG A 1 110 ? 7.325 -2.720 -1.738 1.00 96.19 110 ARG A C 1
ATOM 913 O O . ARG A 1 110 ? 7.685 -3.092 -2.857 1.00 96.19 110 ARG A O 1
ATOM 920 N N . LEU A 1 111 ? 6.076 -2.888 -1.303 1.00 95.38 111 LEU A N 1
ATOM 921 C CA . LEU A 1 111 ? 4.999 -3.448 -2.125 1.00 95.38 111 LEU A CA 1
ATOM 922 C C . LEU A 1 111 ? 4.586 -2.488 -3.246 1.00 95.38 111 LEU A C 1
ATOM 924 O O . LEU A 1 111 ? 4.511 -2.931 -4.387 1.00 95.38 111 LEU A O 1
ATOM 928 N N . MET A 1 112 ? 4.441 -1.192 -2.960 1.00 95.56 112 MET A N 1
ATOM 929 C CA . MET A 1 112 ? 4.195 -0.153 -3.971 1.00 95.56 112 MET A CA 1
ATOM 930 C C . MET A 1 112 ? 5.282 -0.154 -5.052 1.00 95.56 112 MET A C 1
ATOM 932 O O . MET A 1 112 ? 4.981 -0.197 -6.243 1.00 95.56 112 MET A O 1
ATOM 936 N N . ALA A 1 113 ? 6.554 -0.188 -4.639 1.00 94.94 113 ALA A N 1
ATOM 937 C CA . ALA A 1 113 ? 7.680 -0.281 -5.563 1.00 94.94 113 ALA A CA 1
ATOM 938 C C . ALA A 1 113 ? 7.643 -1.574 -6.383 1.00 94.94 113 ALA A C 1
ATOM 940 O O . ALA A 1 113 ? 7.829 -1.538 -7.595 1.00 94.94 113 ALA A O 1
ATOM 941 N N . SER A 1 114 ? 7.380 -2.714 -5.740 1.00 93.44 114 SER A N 1
ATOM 942 C CA . SER A 1 114 ? 7.317 -4.007 -6.430 1.00 93.44 114 SER A CA 1
ATOM 943 C C . SER A 1 114 ? 6.209 -4.034 -7.485 1.00 93.44 114 SER A C 1
ATOM 945 O O . SER A 1 114 ? 6.446 -4.520 -8.587 1.00 93.44 114 SER A O 1
ATOM 947 N N . GLU A 1 115 ? 5.023 -3.509 -7.167 1.00 91.69 115 GLU A N 1
ATOM 948 C CA . GLU A 1 115 ? 3.900 -3.454 -8.104 1.00 91.69 115 GLU A CA 1
ATOM 949 C C . GLU A 1 115 ? 4.216 -2.553 -9.297 1.00 91.69 115 GLU A C 1
ATOM 951 O O . GLU A 1 115 ? 4.108 -2.996 -10.437 1.00 91.69 115 GLU A O 1
ATOM 956 N N . ALA A 1 116 ? 4.718 -1.341 -9.043 1.00 91.38 116 ALA A N 1
ATOM 957 C CA . ALA A 1 116 ? 5.087 -0.406 -10.100 1.00 91.38 116 ALA A CA 1
ATOM 958 C C . ALA A 1 116 ? 6.163 -0.977 -11.042 1.00 91.38 116 ALA A C 1
ATOM 960 O O . ALA A 1 116 ? 6.059 -0.832 -12.259 1.00 91.38 116 ALA A O 1
ATOM 961 N N . ILE A 1 117 ? 7.166 -1.679 -10.497 1.00 9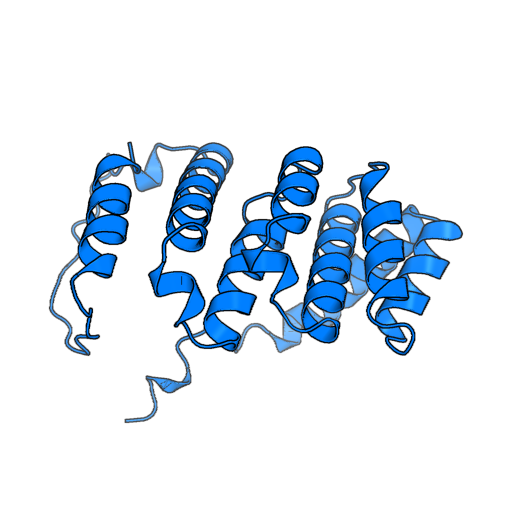1.62 117 ILE A N 1
ATOM 962 C CA . ILE A 1 117 ? 8.199 -2.348 -11.300 1.00 91.62 117 ILE A CA 1
ATOM 963 C C . ILE A 1 117 ? 7.582 -3.443 -12.180 1.00 91.62 117 ILE A C 1
ATOM 965 O O . ILE A 1 117 ? 7.936 -3.548 -13.354 1.00 91.62 117 ILE A O 1
ATOM 969 N N . VAL A 1 118 ? 6.685 -4.270 -11.632 1.00 89.12 118 VAL A N 1
ATOM 970 C CA . VAL A 1 118 ? 6.045 -5.367 -12.379 1.00 89.12 118 VAL A CA 1
ATOM 971 C C . VAL A 1 118 ? 5.168 -4.840 -13.509 1.00 89.12 118 VAL A C 1
ATOM 973 O O . VAL A 1 118 ? 5.239 -5.363 -14.620 1.00 89.12 118 VAL A O 1
ATOM 976 N N . ASP A 1 119 ? 4.430 -3.761 -13.266 1.00 84.62 119 ASP A N 1
ATOM 977 C CA . ASP A 1 119 ? 3.616 -3.083 -14.279 1.00 84.62 119 ASP A CA 1
ATOM 978 C C . ASP A 1 119 ? 4.451 -2.359 -15.354 1.00 84.62 119 ASP A C 1
ATOM 980 O O . ASP A 1 119 ? 3.900 -1.712 -16.246 1.00 84.62 119 ASP A O 1
ATOM 984 N N . GLY A 1 120 ? 5.785 -2.463 -15.296 1.00 80.38 120 GLY A N 1
ATOM 985 C CA . GLY A 1 120 ? 6.697 -1.840 -16.253 1.00 80.38 120 GLY A CA 1
ATOM 986 C C . GLY A 1 120 ? 6.751 -0.322 -16.121 1.00 80.38 120 GLY A C 1
ATOM 987 O O . GLY A 1 120 ? 7.159 0.369 -17.054 1.00 80.38 120 GLY A O 1
ATOM 988 N N . GLN A 1 121 ? 6.326 0.216 -14.977 1.00 80.06 121 GLN A N 1
ATOM 989 C CA . GLN A 1 121 ? 6.440 1.636 -14.704 1.00 80.06 121 GLN A CA 1
ATOM 990 C C . GLN A 1 121 ? 7.869 1.946 -14.260 1.00 80.06 121 GLN A C 1
ATOM 992 O O . GLN A 1 121 ? 8.460 1.267 -13.421 1.00 80.06 121 GLN A O 1
ATOM 997 N N . HIS A 1 122 ? 8.438 3.001 -14.833 1.00 70.44 122 HIS A N 1
ATOM 998 C CA . HIS A 1 122 ? 9.796 3.455 -14.539 1.00 70.44 122 HIS A CA 1
ATOM 999 C C . HIS A 1 122 ? 9.773 4.924 -14.121 1.00 70.44 122 HIS A C 1
ATOM 1001 O O . HIS A 1 122 ? 10.388 5.778 -14.753 1.00 70.44 122 HIS A O 1
ATOM 1007 N N . HIS A 1 123 ? 9.012 5.238 -13.073 1.00 79.19 123 HIS A N 1
ATOM 1008 C CA . HIS A 1 123 ? 8.940 6.593 -12.535 1.00 79.19 123 HIS A CA 1
ATOM 1009 C C . HIS A 1 123 ? 9.910 6.782 -11.356 1.00 79.19 123 HIS A C 1
ATOM 1011 O O . HIS A 1 123 ? 10.197 5.852 -10.596 1.00 79.19 123 HIS A O 1
ATOM 1017 N N . ASN A 1 124 ? 10.372 8.020 -11.156 1.00 84.12 124 ASN A N 1
ATOM 1018 C CA . ASN A 1 124 ? 11.348 8.373 -10.113 1.00 84.12 124 ASN A CA 1
ATOM 1019 C C . ASN A 1 124 ? 10.884 7.998 -8.693 1.00 84.12 124 ASN A C 1
ATOM 1021 O O . ASN A 1 124 ? 11.715 7.699 -7.837 1.00 84.12 124 ASN A O 1
ATOM 1025 N N . ALA A 1 125 ? 9.567 7.933 -8.450 1.00 91.88 125 ALA A N 1
ATOM 1026 C CA . ALA A 1 125 ? 9.034 7.577 -7.134 1.00 91.88 125 ALA A CA 1
ATOM 1027 C C . ALA A 1 125 ? 9.412 6.156 -6.665 1.00 91.88 125 ALA A C 1
ATOM 1029 O O . ALA A 1 125 ? 9.516 5.947 -5.463 1.00 91.88 125 ALA A O 1
ATOM 1030 N N . ILE A 1 126 ? 9.717 5.204 -7.567 1.00 93.38 126 ILE A N 1
ATOM 1031 C CA . ILE A 1 126 ? 10.114 3.833 -7.178 1.00 93.38 126 ILE A CA 1
ATOM 1032 C C . ILE A 1 126 ? 11.386 3.857 -6.328 1.00 93.38 126 ILE A C 1
ATOM 1034 O O . ILE A 1 126 ? 11.476 3.167 -5.314 1.00 93.38 126 ILE A O 1
ATOM 1038 N N . GLN A 1 127 ? 12.373 4.669 -6.722 1.00 92.56 127 GLN A N 1
ATOM 1039 C CA . GLN A 1 127 ? 13.609 4.800 -5.951 1.00 92.56 127 GLN A CA 1
ATOM 1040 C C . GLN A 1 127 ? 13.347 5.434 -4.586 1.00 92.56 127 GLN A C 1
ATOM 1042 O O . GLN A 1 127 ? 13.911 4.965 -3.600 1.00 92.56 127 GLN A O 1
ATOM 1047 N N . GLY A 1 128 ? 12.468 6.441 -4.537 1.00 94.12 128 GLY A N 1
ATOM 1048 C CA . GLY A 1 128 ? 12.014 7.062 -3.294 1.00 94.12 128 GLY A CA 1
ATOM 1049 C C . GLY A 1 128 ? 11.390 6.039 -2.348 1.00 94.12 128 GLY A C 1
ATOM 1050 O O . GLY A 1 128 ? 11.857 5.883 -1.231 1.00 94.12 128 GLY A O 1
ATOM 1051 N N . TRP A 1 129 ? 10.428 5.241 -2.811 1.00 96.38 129 TRP A N 1
ATOM 1052 C CA . TRP A 1 129 ? 9.784 4.225 -1.970 1.00 96.38 129 TRP A CA 1
ATOM 1053 C C . TRP A 1 129 ? 10.753 3.155 -1.463 1.00 96.38 129 TRP A C 1
ATOM 1055 O O . TRP A 1 129 ? 10.701 2.770 -0.299 1.00 96.38 129 TRP A O 1
ATOM 1065 N N . LEU A 1 130 ? 11.678 2.682 -2.302 1.00 95.38 130 LEU A N 1
ATOM 1066 C CA . LEU A 1 130 ? 12.694 1.711 -1.873 1.00 95.38 130 LEU A CA 1
ATOM 1067 C C . LEU A 1 130 ? 13.668 2.308 -0.847 1.00 95.38 130 LEU A C 1
ATOM 1069 O O . LEU A 1 130 ? 14.177 1.582 0.018 1.00 95.38 130 LEU A O 1
ATOM 1073 N N . GLN A 1 131 ? 13.943 3.610 -0.953 1.00 95.12 131 GLN A N 1
ATOM 1074 C CA . GLN A 1 131 ? 14.744 4.360 0.007 1.00 95.12 131 GLN A CA 1
ATOM 1075 C C . GLN A 1 131 ? 14.010 4.486 1.346 1.00 95.12 131 GLN A C 1
ATOM 1077 O O . GLN A 1 131 ? 14.543 4.008 2.342 1.00 95.12 131 GLN A O 1
ATOM 1082 N N . GLU A 1 132 ? 12.780 4.998 1.348 1.00 96.12 132 GLU A N 1
ATOM 1083 C CA . GLU A 1 132 ? 11.921 5.122 2.537 1.00 96.12 132 GLU A CA 1
ATOM 1084 C C . GLU A 1 132 ? 11.760 3.774 3.256 1.00 96.12 132 GLU A C 1
ATOM 1086 O O . GLU A 1 132 ? 11.964 3.657 4.462 1.00 96.12 132 GLU A O 1
ATOM 1091 N N . ALA A 1 133 ? 11.508 2.696 2.504 1.00 96.19 133 ALA A N 1
ATOM 1092 C CA . ALA A 1 133 ? 11.441 1.348 3.062 1.00 96.19 133 ALA A CA 1
ATOM 1093 C C . ALA A 1 133 ? 12.759 0.894 3.718 1.00 96.19 133 ALA A C 1
ATOM 1095 O O . ALA A 1 133 ? 12.735 0.123 4.676 1.00 96.19 133 ALA A O 1
ATOM 1096 N N . SER A 1 134 ? 13.911 1.340 3.202 1.00 95.12 134 SER A N 1
ATOM 1097 C CA . SER A 1 134 ? 15.224 1.004 3.772 1.00 95.12 134 SER A CA 1
ATOM 1098 C C . SER A 1 134 ? 15.500 1.785 5.049 1.00 95.12 134 SER A C 1
ATOM 1100 O O . SER A 1 134 ? 16.131 1.247 5.951 1.00 95.12 134 SER A O 1
ATOM 1102 N N . GLU A 1 135 ? 15.068 3.043 5.108 1.00 96.00 135 GLU A N 1
ATOM 1103 C CA . GLU A 1 135 ? 15.256 3.913 6.270 1.00 96.00 135 GLU A CA 1
ATOM 1104 C C . GLU A 1 135 ? 14.378 3.462 7.438 1.00 96.00 135 GLU A C 1
ATOM 1106 O O . GLU A 1 135 ? 14.868 3.340 8.557 1.00 96.00 135 GLU A O 1
ATOM 1111 N N . LEU A 1 136 ? 13.123 3.102 7.156 1.00 95.69 136 LEU A N 1
ATOM 1112 C CA . LEU A 1 136 ? 12.170 2.608 8.153 1.00 95.69 136 LEU A CA 1
ATOM 1113 C C . LEU A 1 136 ? 12.478 1.186 8.644 1.00 95.69 136 LEU A C 1
ATOM 1115 O O . LEU A 1 136 ? 12.171 0.842 9.781 1.00 95.69 136 LEU A O 1
ATOM 1119 N N . ASN A 1 137 ? 13.051 0.323 7.799 1.00 94.25 137 ASN A N 1
ATOM 1120 C CA . ASN A 1 137 ? 13.455 -1.021 8.215 1.00 94.25 137 ASN A CA 1
ATOM 1121 C C . ASN A 1 137 ? 14.751 -1.484 7.523 1.00 94.25 137 ASN A C 1
ATOM 1123 O O . ASN A 1 137 ? 14.708 -2.270 6.568 1.00 94.25 137 ASN A O 1
ATOM 1127 N N . PRO A 1 138 ? 15.925 -1.085 8.050 1.00 91.56 138 PRO A N 1
ATOM 1128 C CA . PRO A 1 138 ? 17.224 -1.449 7.476 1.00 91.56 138 PRO A CA 1
ATOM 1129 C C . PRO A 1 138 ? 17.500 -2.959 7.472 1.00 91.56 138 PRO A C 1
ATOM 1131 O O . PRO A 1 138 ? 18.308 -3.455 6.685 1.00 91.56 138 PRO A O 1
ATOM 1134 N N . SER A 1 139 ? 16.832 -3.705 8.356 1.00 90.56 139 SER A N 1
ATOM 1135 C CA . SER A 1 139 ? 17.002 -5.152 8.490 1.00 90.56 139 SER A CA 1
ATOM 1136 C C . SER A 1 139 ? 16.225 -5.964 7.441 1.00 90.56 139 SER A C 1
ATOM 1138 O O . SER A 1 139 ? 16.478 -7.166 7.293 1.00 90.56 139 SER A O 1
ATOM 1140 N N . ASP A 1 140 ? 15.320 -5.337 6.668 1.00 90.69 140 ASP A N 1
ATOM 1141 C CA . ASP A 1 140 ? 14.561 -6.019 5.613 1.00 90.69 140 ASP A CA 1
ATOM 1142 C C . ASP A 1 140 ? 15.465 -6.371 4.420 1.00 90.69 140 ASP A C 1
ATOM 1144 O O . ASP A 1 140 ? 15.629 -5.627 3.448 1.00 90.69 140 ASP A O 1
ATOM 1148 N N . ARG A 1 141 ? 16.010 -7.591 4.461 1.00 89.69 141 ARG A N 1
ATOM 1149 C CA . ARG A 1 141 ? 16.829 -8.164 3.384 1.00 89.69 141 ARG A CA 1
ATOM 1150 C C . ARG A 1 141 ? 16.111 -8.170 2.035 1.00 89.69 141 ARG A C 1
ATOM 1152 O O . ARG A 1 141 ? 16.773 -8.035 1.006 1.00 89.69 141 ARG A O 1
ATOM 1159 N N . LYS A 1 142 ? 14.778 -8.324 2.013 1.00 90.44 142 LYS A N 1
ATOM 1160 C CA . LYS A 1 142 ? 14.004 -8.327 0.761 1.00 90.44 142 LYS A CA 1
ATOM 1161 C C . LYS A 1 142 ? 14.022 -6.941 0.132 1.00 90.44 142 LYS A C 1
ATOM 1163 O O . LYS A 1 142 ? 14.173 -6.844 -1.083 1.00 90.44 142 LYS A O 1
ATOM 1168 N N . ASN A 1 143 ? 13.901 -5.891 0.944 1.00 90.62 143 ASN A N 1
ATOM 1169 C CA . ASN A 1 143 ? 13.998 -4.519 0.461 1.00 90.62 143 ASN A CA 1
ATOM 1170 C C . ASN A 1 143 ? 15.403 -4.200 -0.056 1.00 90.62 143 ASN A C 1
ATOM 1172 O O . ASN A 1 143 ? 15.548 -3.694 -1.165 1.00 90.62 143 ASN A O 1
ATOM 1176 N N . SER A 1 144 ? 16.436 -4.583 0.695 1.00 90.19 144 SER A N 1
ATOM 1177 C CA . SER A 1 144 ? 17.833 -4.378 0.297 1.00 90.19 144 SER A CA 1
ATOM 1178 C C . SER A 1 144 ? 18.170 -5.064 -1.028 1.00 90.19 144 SER A C 1
ATOM 1180 O O . SER A 1 144 ? 18.768 -4.444 -1.909 1.00 90.19 144 SER A O 1
ATOM 1182 N N . LEU A 1 145 ? 17.736 -6.317 -1.214 1.00 91.19 145 LEU A N 1
ATOM 1183 C CA . LEU A 1 145 ? 17.884 -7.030 -2.485 1.00 91.19 145 LEU A CA 1
ATOM 1184 C C . LEU A 1 145 ? 17.186 -6.273 -3.621 1.00 91.19 145 LEU A C 1
ATOM 1186 O O . LEU A 1 145 ? 17.796 -6.027 -4.660 1.00 91.19 145 LEU A O 1
ATOM 1190 N N . LEU A 1 146 ? 15.924 -5.891 -3.414 1.00 91.31 146 LEU A N 1
ATOM 1191 C CA . LEU A 1 146 ? 15.114 -5.239 -4.438 1.00 91.31 146 LEU A CA 1
ATOM 1192 C C . LEU A 1 146 ? 15.693 -3.879 -4.847 1.00 91.31 146 LEU A C 1
ATOM 1194 O O . LEU A 1 146 ? 15.818 -3.592 -6.035 1.00 91.31 146 LEU A O 1
ATOM 1198 N N . ARG A 1 147 ? 16.118 -3.072 -3.870 1.00 91.69 147 ARG A N 1
ATOM 1199 C CA . ARG A 1 147 ? 16.772 -1.777 -4.084 1.00 91.69 147 ARG A CA 1
ATOM 1200 C C . ARG A 1 147 ? 18.074 -1.917 -4.865 1.00 91.69 147 ARG A C 1
ATOM 1202 O O . ARG A 1 147 ? 18.300 -1.150 -5.798 1.00 91.69 147 ARG A O 1
ATOM 1209 N N . ASN A 1 148 ? 18.909 -2.895 -4.520 1.00 91.56 148 ASN A N 1
ATOM 1210 C CA . ASN A 1 148 ? 20.171 -3.128 -5.222 1.00 91.56 148 ASN A CA 1
ATOM 1211 C C . ASN A 1 148 ? 19.940 -3.622 -6.655 1.00 91.56 148 ASN A C 1
ATOM 1213 O O . ASN A 1 148 ? 20.540 -3.080 -7.581 1.00 91.56 148 ASN A O 1
ATOM 1217 N N . LEU A 1 149 ? 19.030 -4.581 -6.859 1.00 90.44 149 LEU A N 1
ATOM 1218 C CA . LEU A 1 149 ? 18.670 -5.061 -8.197 1.00 90.44 149 LEU A CA 1
ATOM 1219 C C . LEU A 1 149 ? 18.115 -3.935 -9.071 1.00 90.44 149 LEU A C 1
ATOM 1221 O O . LEU A 1 149 ? 18.538 -3.792 -10.214 1.00 90.44 149 LEU A O 1
ATOM 1225 N N . TYR A 1 150 ? 17.226 -3.101 -8.524 1.00 90.94 150 TYR A N 1
ATOM 1226 C CA . TYR A 1 150 ? 16.654 -1.972 -9.254 1.00 90.94 150 TYR A CA 1
ATOM 1227 C C . TYR A 1 150 ? 17.710 -0.926 -9.644 1.00 90.94 150 TYR A C 1
ATOM 1229 O O . TYR A 1 150 ? 17.663 -0.401 -10.753 1.00 90.94 150 TYR A O 1
ATOM 1237 N N . LYS A 1 151 ? 18.690 -0.651 -8.769 1.00 89.69 151 LYS A N 1
ATOM 1238 C CA . LYS A 1 151 ? 19.819 0.248 -9.077 1.00 89.69 151 LYS A CA 1
ATOM 1239 C C . LYS A 1 151 ? 20.723 -0.292 -10.186 1.00 89.69 151 LYS A C 1
ATOM 1241 O O . LYS A 1 151 ? 21.216 0.496 -10.983 1.00 89.69 151 LYS A O 1
ATOM 1246 N N . ILE A 1 152 ? 20.958 -1.606 -10.218 1.00 90.44 152 ILE A N 1
ATOM 1247 C CA . ILE A 1 152 ? 21.791 -2.246 -11.246 1.00 90.44 152 ILE A CA 1
ATOM 1248 C C . ILE A 1 152 ? 21.065 -2.233 -12.593 1.00 90.44 152 ILE A C 1
ATOM 1250 O O . ILE A 1 152 ? 21.630 -1.829 -13.605 1.00 90.44 152 ILE A O 1
ATOM 1254 N N . SER A 1 153 ? 19.817 -2.701 -12.615 1.00 88.81 153 SER A N 1
ATOM 1255 C CA . SER A 1 153 ? 18.995 -2.723 -13.820 1.00 88.81 153 SER A CA 1
ATOM 1256 C C . SER A 1 153 ? 17.512 -2.846 -13.454 1.00 88.81 153 SER A C 1
ATOM 1258 O O . SER A 1 153 ? 17.083 -3.901 -12.968 1.00 88.81 153 SER A O 1
ATOM 1260 N N . PRO A 1 154 ? 16.693 -1.818 -13.748 1.00 86.81 154 PRO A N 1
ATOM 1261 C CA . PRO A 1 154 ? 15.242 -1.887 -13.586 1.00 86.81 154 PRO A CA 1
ATOM 1262 C C . PRO A 1 154 ? 14.618 -3.072 -14.331 1.00 86.81 154 PRO A C 1
ATOM 1264 O O . PRO A 1 154 ? 13.720 -3.730 -13.809 1.00 86.81 154 PRO A O 1
ATOM 1267 N N . TRP A 1 155 ? 15.147 -3.396 -15.515 1.00 88.06 155 TRP A N 1
ATOM 1268 C CA . TRP A 1 155 ? 14.670 -4.508 -16.334 1.00 88.06 155 TRP A CA 1
ATOM 1269 C C . TRP A 1 155 ? 14.923 -5.873 -15.679 1.00 88.06 155 TRP A C 1
ATOM 1271 O O . TRP A 1 155 ? 14.004 -6.685 -15.583 1.00 88.06 155 TRP A O 1
ATOM 1281 N N . LEU A 1 156 ? 16.132 -6.127 -15.157 1.00 85.88 156 LEU A N 1
ATOM 1282 C CA . LEU A 1 156 ? 16.421 -7.378 -14.435 1.00 85.88 156 LEU A CA 1
ATOM 1283 C C . LEU A 1 156 ? 15.552 -7.518 -13.183 1.00 85.88 156 LEU A C 1
ATOM 1285 O O . LEU A 1 156 ? 15.059 -8.606 -12.882 1.00 85.88 156 LEU A O 1
ATOM 1289 N N . CYS A 1 157 ? 15.344 -6.409 -12.471 1.00 88.19 157 CYS A N 1
ATOM 1290 C CA . CYS A 1 157 ? 14.478 -6.360 -11.301 1.00 88.19 157 CYS A CA 1
ATOM 1291 C C . CYS A 1 157 ? 13.032 -6.755 -11.655 1.00 88.19 157 CYS A C 1
ATOM 1293 O O . CYS A 1 157 ? 12.432 -7.592 -10.978 1.00 88.19 157 CYS A O 1
ATOM 1295 N N . GLN A 1 158 ? 12.508 -6.234 -12.766 1.00 89.94 158 GLN A N 1
ATOM 1296 C CA . GLN A 1 158 ? 11.188 -6.591 -13.283 1.00 89.94 158 GLN A CA 1
ATOM 1297 C C . GLN A 1 158 ? 11.084 -8.080 -13.640 1.00 89.94 158 GLN A C 1
ATOM 1299 O O . GLN A 1 158 ? 10.151 -8.749 -13.194 1.00 89.94 158 GLN A O 1
ATOM 1304 N N . GLN A 1 159 ? 12.056 -8.633 -14.373 1.00 88.94 159 GLN A N 1
ATOM 1305 C CA . GLN A 1 159 ? 12.060 -10.061 -14.723 1.00 88.94 159 GLN A CA 1
ATOM 1306 C C . GLN A 1 159 ? 12.100 -10.959 -13.481 1.00 88.94 159 GLN A C 1
ATOM 1308 O O . GLN A 1 159 ? 11.342 -11.927 -13.379 1.00 88.94 159 GLN A O 1
ATOM 1313 N N . PHE A 1 160 ? 12.931 -10.607 -12.497 1.00 89.69 160 PHE A N 1
ATOM 1314 C CA . PHE A 1 160 ? 13.001 -11.315 -11.221 1.00 89.69 160 PHE A CA 1
ATOM 1315 C C . PHE A 1 160 ? 11.651 -11.316 -10.485 1.00 89.69 160 PHE A C 1
ATOM 1317 O O . PHE A 1 160 ? 11.212 -12.359 -9.989 1.00 89.69 160 PHE A O 1
ATOM 1324 N N . LEU A 1 161 ? 10.962 -10.171 -10.437 1.00 89.12 161 LEU A N 1
ATOM 1325 C CA . LEU A 1 161 ? 9.649 -10.068 -9.800 1.00 89.12 161 LEU A CA 1
ATOM 1326 C C . LEU A 1 161 ? 8.562 -10.851 -10.548 1.00 89.12 161 LEU A C 1
ATOM 1328 O O . LEU A 1 161 ? 7.763 -11.525 -9.893 1.00 89.12 161 LEU A O 1
ATOM 1332 N N . HIS A 1 162 ? 8.543 -10.831 -11.885 1.00 88.94 162 HIS A N 1
ATOM 1333 C CA . HIS A 1 162 ? 7.615 -11.654 -12.671 1.00 88.94 162 HIS A CA 1
ATOM 1334 C C . HIS A 1 162 ? 7.824 -13.146 -12.415 1.00 88.94 162 HIS A C 1
ATOM 1336 O O . HIS A 1 162 ? 6.858 -13.865 -12.155 1.00 88.94 162 HIS A O 1
ATOM 1342 N N . LEU A 1 163 ? 9.078 -13.609 -12.427 1.00 87.25 163 LEU A N 1
ATOM 1343 C CA . LEU A 1 163 ? 9.406 -15.006 -12.152 1.00 87.25 163 LEU A CA 1
ATOM 1344 C C . LEU A 1 163 ? 8.938 -15.416 -10.754 1.00 87.25 163 LEU A C 1
ATOM 1346 O O . LEU A 1 163 ? 8.289 -16.448 -10.581 1.00 87.25 163 LEU A O 1
ATOM 1350 N N . ARG A 1 164 ? 9.193 -14.568 -9.755 1.00 85.38 164 ARG A N 1
ATOM 1351 C CA . ARG A 1 164 ? 8.731 -14.801 -8.388 1.00 85.38 164 ARG A CA 1
ATOM 1352 C C . ARG A 1 164 ? 7.205 -14.848 -8.294 1.00 85.38 164 ARG A C 1
ATOM 1354 O O . ARG A 1 164 ? 6.686 -15.729 -7.614 1.00 85.38 16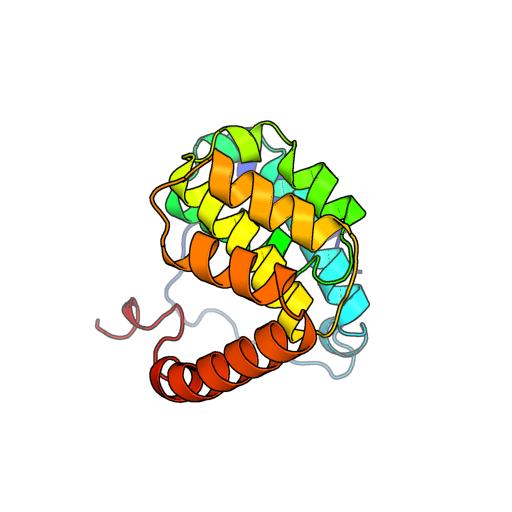4 ARG A O 1
ATOM 1361 N N . ARG A 1 165 ? 6.481 -13.945 -8.969 1.00 82.56 165 ARG A N 1
ATOM 1362 C CA . ARG A 1 165 ? 5.007 -13.977 -9.016 1.00 82.56 165 ARG A CA 1
ATOM 1363 C C . ARG A 1 165 ? 4.484 -15.251 -9.663 1.00 82.56 165 ARG A C 1
ATOM 1365 O O . ARG A 1 165 ? 3.511 -15.795 -9.164 1.00 82.56 165 ARG A O 1
ATOM 1372 N N . MET A 1 166 ? 5.128 -15.757 -10.714 1.00 81.44 166 MET A N 1
ATOM 1373 C CA . MET A 1 166 ? 4.734 -17.029 -11.330 1.00 81.44 166 MET A CA 1
ATOM 1374 C C . MET A 1 166 ? 4.926 -18.211 -10.372 1.00 81.44 166 MET A C 1
ATOM 1376 O O . MET A 1 166 ? 4.033 -19.044 -10.237 1.00 81.44 166 MET A O 1
ATOM 1380 N N . ILE A 1 167 ? 6.047 -18.250 -9.647 1.00 78.12 167 ILE A N 1
ATOM 1381 C CA . ILE A 1 167 ? 6.336 -19.315 -8.676 1.00 78.12 167 ILE A CA 1
ATOM 1382 C C . ILE A 1 167 ? 5.380 -19.241 -7.472 1.00 78.12 167 ILE A C 1
ATOM 1384 O O . ILE A 1 167 ? 4.841 -20.259 -7.045 1.00 78.12 167 ILE A O 1
ATOM 1388 N N . SER A 1 168 ? 5.126 -18.044 -6.932 1.00 70.25 168 SER A N 1
ATOM 1389 C CA . SER A 1 168 ? 4.225 -17.848 -5.784 1.00 70.25 168 SER A CA 1
ATOM 1390 C C . SER A 1 168 ? 2.737 -17.894 -6.150 1.00 70.25 168 SER A C 1
ATOM 1392 O O . SER A 1 168 ? 1.925 -18.315 -5.333 1.00 70.25 168 SER A O 1
ATOM 1394 N N . GLY A 1 169 ? 2.360 -17.526 -7.376 1.00 55.72 169 GLY A N 1
ATOM 1395 C CA . GLY A 1 169 ? 0.979 -17.569 -7.869 1.00 55.72 169 GLY A CA 1
ATOM 1396 C C . GLY A 1 169 ? 0.401 -18.986 -7.934 1.00 55.72 169 GLY A C 1
ATOM 1397 O O . GLY A 1 169 ? -0.812 -19.155 -7.833 1.00 55.72 169 GLY A O 1
ATOM 1398 N N . ASN A 1 170 ? 1.264 -20.006 -8.001 1.00 45.53 170 ASN A N 1
ATOM 1399 C CA . ASN A 1 170 ? 0.868 -21.405 -7.835 1.00 45.53 170 ASN A CA 1
ATOM 1400 C C . ASN A 1 170 ? 0.605 -21.805 -6.371 1.00 45.53 170 ASN A C 1
ATOM 1402 O O . ASN A 1 170 ? -0.102 -22.779 -6.142 1.00 45.53 170 ASN A O 1
ATOM 1406 N N . ALA A 1 171 ? 1.120 -21.063 -5.386 1.00 43.47 171 ALA A N 1
ATOM 1407 C CA . ALA A 1 171 ? 0.894 -21.333 -3.964 1.00 43.47 171 ALA A CA 1
ATOM 1408 C C . ALA A 1 171 ? -0.326 -20.578 -3.396 1.00 43.47 171 ALA A C 1
ATOM 1410 O O . ALA A 1 171 ? -0.989 -21.075 -2.491 1.00 43.47 171 ALA A O 1
ATOM 1411 N N . SER A 1 172 ? -0.659 -19.400 -3.938 1.00 40.91 172 SER A N 1
ATOM 1412 C CA . SER A 1 172 ? -1.711 -18.519 -3.396 1.00 40.91 172 SER A CA 1
ATOM 1413 C C . SER A 1 172 ? -3.102 -18.688 -4.021 1.00 40.91 172 SER A C 1
ATOM 1415 O O . SER A 1 172 ? -4.043 -18.034 -3.579 1.00 40.91 172 SER A O 1
ATOM 1417 N N . ARG A 1 173 ? -3.289 -19.582 -5.005 1.00 35.66 173 ARG A N 1
ATOM 1418 C CA . ARG A 1 173 ? -4.626 -19.874 -5.570 1.00 35.66 173 ARG A CA 1
ATOM 1419 C C . ARG A 1 173 ? -5.600 -20.534 -4.575 1.00 35.66 173 ARG A C 1
ATOM 1421 O O . ARG A 1 173 ? -6.788 -20.573 -4.866 1.00 35.66 173 ARG A O 1
ATOM 1428 N N . ASN A 1 174 ? -5.121 -20.974 -3.406 1.00 33.88 174 ASN A N 1
ATOM 1429 C CA . ASN A 1 174 ? -5.922 -21.641 -2.370 1.00 33.88 174 ASN A CA 1
ATOM 1430 C C . ASN A 1 174 ? -6.264 -20.774 -1.143 1.00 33.88 174 ASN A C 1
ATOM 1432 O O . ASN A 1 174 ? -6.827 -21.297 -0.188 1.00 33.88 174 ASN A O 1
ATOM 1436 N N . GLN A 1 175 ? -5.955 -19.474 -1.123 1.00 35.47 175 GLN A N 1
ATOM 1437 C CA . GLN A 1 175 ? -6.264 -18.618 0.033 1.00 35.47 175 GLN A CA 1
ATOM 1438 C C . GLN A 1 175 ? -7.152 -17.448 -0.383 1.00 35.47 175 GLN A C 1
ATOM 1440 O O . GLN A 1 175 ? -6.705 -16.328 -0.618 1.00 35.47 175 GLN A O 1
ATOM 1445 N N . HIS A 1 176 ? -8.444 -17.752 -0.502 1.00 34.19 176 HIS A N 1
ATOM 1446 C CA . HIS A 1 176 ? -9.504 -16.753 -0.542 1.00 34.19 176 HIS A CA 1
ATOM 1447 C C . HIS A 1 176 ? -9.693 -16.184 0.883 1.00 34.19 176 HIS A C 1
ATOM 1449 O O . HIS A 1 176 ? -9.672 -16.970 1.831 1.00 34.19 176 HIS A O 1
ATOM 1455 N N . PRO A 1 177 ? -9.940 -14.873 1.070 1.00 43.19 177 PRO A N 1
ATOM 1456 C CA . PRO A 1 177 ? -10.089 -14.222 2.387 1.00 43.19 177 PRO A CA 1
ATOM 1457 C C . PRO A 1 177 ? -11.297 -14.676 3.236 1.00 43.19 177 PRO A C 1
ATOM 1459 O O . PRO A 1 177 ? -11.590 -14.064 4.253 1.00 43.19 177 PRO A O 1
ATOM 1462 N N . PHE A 1 178 ? -11.998 -15.738 2.832 1.00 42.84 178 PHE A N 1
ATOM 1463 C CA . PHE A 1 178 ? -13.166 -16.291 3.526 1.00 42.84 178 PHE A CA 1
ATOM 1464 C C . PHE A 1 178 ? -13.009 -17.780 3.869 1.00 42.84 178 PHE A C 1
ATOM 1466 O O . PHE A 1 178 ? -13.998 -18.450 4.150 1.00 42.84 178 PHE A O 1
ATOM 1473 N N . HIS A 1 179 ? -11.792 -18.333 3.821 1.00 35.53 179 HIS A N 1
ATOM 1474 C CA . HIS A 1 179 ? -11.596 -19.761 4.100 1.00 35.53 179 HIS A CA 1
ATOM 1475 C C . HIS A 1 179 ? -11.917 -20.134 5.562 1.00 35.53 179 HIS A C 1
ATOM 1477 O O . HIS A 1 179 ? -12.332 -21.260 5.833 1.00 35.53 179 HIS A O 1
ATOM 1483 N N . ASP A 1 180 ? -11.818 -19.175 6.485 1.00 35.06 180 ASP A N 1
ATOM 1484 C CA . ASP A 1 180 ? -12.120 -19.384 7.906 1.00 35.06 180 ASP A CA 1
ATOM 1485 C C . ASP A 1 180 ? -13.632 -19.451 8.203 1.00 35.06 180 ASP A C 1
ATOM 1487 O O . ASP A 1 180 ? -14.023 -19.819 9.305 1.00 35.06 180 ASP A O 1
ATOM 1491 N N . LEU A 1 181 ? -14.495 -19.163 7.218 1.00 38.91 181 LEU A N 1
ATOM 1492 C CA . LEU A 1 181 ? -15.959 -19.207 7.364 1.00 38.91 181 LEU A CA 1
ATOM 1493 C C . LEU A 1 181 ? -16.594 -20.516 6.865 1.00 38.91 181 LEU A C 1
ATOM 1495 O O . LEU A 1 181 ? -17.805 -20.675 6.931 1.00 38.91 181 LEU A O 1
ATOM 1499 N N . ALA A 1 182 ? -15.802 -21.464 6.353 1.00 30.83 182 ALA A N 1
ATOM 1500 C CA . ALA A 1 182 ? -16.311 -22.733 5.817 1.00 30.83 182 ALA A CA 1
ATOM 1501 C C . ALA A 1 182 ? -16.124 -23.936 6.766 1.00 30.83 182 ALA A C 1
ATOM 1503 O O . ALA A 1 182 ? -16.328 -25.074 6.350 1.00 30.83 182 ALA A O 1
ATOM 1504 N N . SER A 1 183 ? -15.715 -23.698 8.018 1.00 35.91 183 SER A N 1
ATOM 1505 C CA . SER A 1 183 ? -15.434 -24.749 9.013 1.00 35.91 183 SER A CA 1
ATOM 1506 C C . SER A 1 183 ? -16.347 -24.643 10.241 1.00 35.91 183 SER A C 1
ATOM 1508 O O . SER A 1 183 ? -15.865 -24.673 11.374 1.00 35.91 183 SER A O 1
ATOM 1510 N N . GLY A 1 184 ? -17.650 -24.479 10.003 1.00 33.91 184 GLY A N 1
ATOM 1511 C CA . GLY A 1 184 ? -18.720 -24.592 10.998 1.00 33.91 184 GLY A CA 1
ATOM 1512 C C . GLY A 1 184 ? -19.716 -25.657 10.576 1.00 33.91 184 GLY A C 1
ATOM 1513 O O . GLY A 1 184 ? -20.174 -25.576 9.415 1.00 33.91 184 GLY A O 1
#

Foldseek 3Di:
DPAPVLVVVLVVVLVDDDDDDPDPPDDDDDDPPPPVNVDDPLRVLVNVLVSLVSNLPDPCVVVDDLVVLLVSLLCNQQPSCQVPLVVSVVVCPDPSNVPRQLQSSLVSLLNSLLNCLLVVHDDPVSLVSLVSSCVSPVPPPVSVVLNVQCVVPSVSSNVVSVVVCVVCVVVCPPDDPCPVVPPD

Radius of gyration: 18.76 Å; chains: 1; bounding box: 53×37×34 Å